Protein AF-A0AAN8FC52-F1 (afdb_monomer_lite)

Organism: Trichostrongylus colubriformis (NCBI:txid6319)

Foldseek 3Di:
DDDQAPLLVQLVPDPALVSLLVSLVVLLVPAAAPDQSLNSLLSCLVCVVVNPVRDDPVSCVVRPLSSLLRYALLRNLLSLLVSLVPLPCNVVSLVSNLNNLQRHLLVNLLVLFAPDDDPVSVVSLLSSLVSLQCVQVSNQCSPCVPPPDRDRDPSNLSNLVSVLVSLLSSLVSNLVCVVVVHHTDCPSSLSNLLSQQPPDHPNHGSNLSVLVVLLPDDDDPSSLVSLQCSLQPPVDPLVSSLVSLLVSLVSDQALVSVCSNHNLVLAPRVSNVCCLLPVLLQDLPNDLSSLLRSLVNCVVRPDPVSLVVSLVVLVVLLPDPCCVPPPDPSSNVSSVSNNVSSCPPVD

pLDDT: mean 90.35, std 8.68, range [29.0, 97.88]

Radius of gyration: 24.91 Å; chains: 1; bounding box: 56×50×70 Å

Structure (mmCIF, N/CA/C/O backbone):
data_AF-A0AAN8FC52-F1
#
_entry.id   AF-A0AAN8FC52-F1
#
loop_
_atom_site.group_PDB
_atom_site.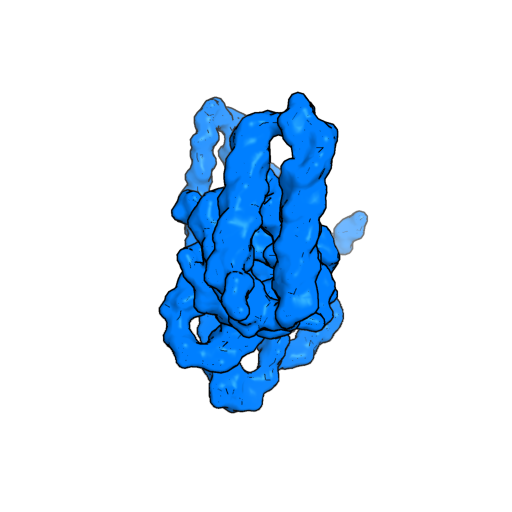id
_atom_site.type_symbol
_atom_site.label_atom_id
_atom_site.label_alt_id
_atom_site.label_comp_id
_atom_site.label_asym_id
_atom_site.label_entity_id
_atom_site.label_seq_id
_atom_site.pdbx_PDB_ins_code
_atom_site.Cartn_x
_atom_site.Cartn_y
_atom_site.Cartn_z
_atom_site.occupancy
_atom_site.B_iso_or_equiv
_atom_site.auth_seq_id
_atom_site.auth_comp_id
_atom_site.auth_asym_id
_atom_site.auth_atom_id
_atom_site.pdbx_PDB_model_num
ATOM 1 N N . MET A 1 1 ? -22.768 17.774 12.425 1.00 29.00 1 MET A N 1
ATOM 2 C CA . MET A 1 1 ? -23.597 17.315 13.560 1.00 29.00 1 MET A CA 1
ATOM 3 C C . MET A 1 1 ? -23.541 15.796 13.550 1.00 29.00 1 MET A C 1
ATOM 5 O O . MET A 1 1 ? -24.109 15.200 12.648 1.00 29.00 1 MET A O 1
ATOM 9 N N . LEU A 1 2 ? -22.746 15.192 14.437 1.00 36.97 2 LEU A N 1
ATOM 10 C CA . LEU A 1 2 ? -22.637 13.733 14.549 1.00 36.97 2 LEU A CA 1
ATOM 11 C C . LEU A 1 2 ? -23.935 13.205 15.170 1.00 36.97 2 LEU A C 1
ATOM 13 O O . LEU A 1 2 ? -24.334 13.679 16.233 1.00 36.97 2 LEU A O 1
ATOM 17 N N . LEU A 1 3 ? -24.601 12.265 14.499 1.00 41.78 3 LEU A N 1
ATOM 18 C CA . LEU A 1 3 ? -25.655 11.454 15.109 1.00 41.78 3 LEU A CA 1
ATOM 19 C C . LEU A 1 3 ? -25.039 10.770 16.334 1.00 41.78 3 LEU A C 1
ATOM 21 O O . LEU A 1 3 ? -24.115 9.973 16.194 1.00 41.78 3 LEU A O 1
ATOM 25 N N . THR A 1 4 ? -25.491 11.118 17.537 1.00 53.34 4 THR A N 1
ATOM 26 C CA . THR A 1 4 ? -25.040 10.450 18.760 1.00 53.34 4 THR A CA 1
ATOM 27 C C . THR A 1 4 ? -25.397 8.974 18.658 1.00 53.34 4 THR A C 1
ATOM 29 O O . THR A 1 4 ? -26.572 8.630 18.554 1.00 53.34 4 THR A O 1
ATOM 32 N N . SER A 1 5 ? -24.385 8.101 18.657 1.00 69.00 5 SER A N 1
ATOM 33 C CA . SER A 1 5 ? -24.611 6.662 18.543 1.00 69.00 5 SER A CA 1
ATOM 34 C C . SER A 1 5 ? -25.475 6.146 19.692 1.00 69.00 5 SER A C 1
ATOM 36 O O . SER A 1 5 ? -25.413 6.660 20.813 1.00 69.00 5 SER A O 1
ATOM 38 N N . THR A 1 6 ? -26.271 5.109 19.435 1.00 84.25 6 THR A N 1
ATOM 39 C CA . THR A 1 6 ? -27.166 4.488 20.424 1.00 84.25 6 THR A CA 1
ATOM 40 C C . THR A 1 6 ? -26.398 4.061 21.679 1.00 84.25 6 THR A C 1
ATOM 42 O O . THR A 1 6 ? -26.874 4.247 22.797 1.00 84.25 6 THR A O 1
ATOM 45 N N . VAL A 1 7 ? -25.165 3.569 21.510 1.00 88.62 7 VAL A N 1
ATOM 46 C CA . VAL A 1 7 ? -24.244 3.243 22.612 1.00 88.62 7 VAL A CA 1
ATOM 47 C C . VAL A 1 7 ? -23.813 4.497 23.373 1.00 88.62 7 VAL A C 1
ATOM 49 O O . VAL A 1 7 ? -23.856 4.500 24.600 1.00 88.62 7 VAL A O 1
ATOM 52 N N . SER A 1 8 ? -23.463 5.583 22.678 1.00 88.69 8 SER A N 1
ATOM 53 C CA . SER A 1 8 ? -23.115 6.856 23.323 1.00 88.69 8 SER A CA 1
ATOM 54 C C . SER A 1 8 ? -24.269 7.407 24.164 1.00 88.69 8 SER A C 1
ATOM 56 O O . SER A 1 8 ? -24.061 7.836 25.297 1.00 88.69 8 SER A O 1
ATOM 58 N N . GLN A 1 9 ? -25.502 7.362 23.651 1.00 89.94 9 GLN A N 1
ATOM 59 C CA . GLN A 1 9 ? -26.686 7.811 24.392 1.00 89.94 9 GLN A CA 1
ATOM 60 C C . GLN A 1 9 ? -26.929 6.956 25.641 1.00 89.94 9 GLN A C 1
ATOM 62 O O . GLN A 1 9 ? -27.103 7.503 26.731 1.00 89.94 9 GLN A O 1
ATOM 67 N N . ARG A 1 10 ? -26.863 5.623 25.504 1.00 93.06 10 ARG A N 1
ATOM 68 C CA . ARG A 1 10 ? -27.008 4.680 26.625 1.00 93.06 10 ARG A CA 1
ATOM 69 C C . ARG A 1 10 ? -25.938 4.902 27.700 1.00 93.06 10 ARG A C 1
ATOM 71 O O . ARG A 1 10 ? -26.270 4.943 28.878 1.00 93.06 10 ARG A O 1
ATOM 78 N N . LEU A 1 11 ? -24.673 5.091 27.315 1.00 92.81 11 LEU A N 1
ATOM 79 C CA . LEU A 1 11 ? -23.573 5.341 28.259 1.00 92.81 11 LEU A CA 1
ATOM 80 C C . LEU A 1 11 ? -23.715 6.689 28.979 1.00 92.81 11 LEU A C 1
ATOM 82 O O . LEU A 1 11 ? -23.487 6.770 30.188 1.00 92.81 11 LEU A O 1
ATOM 86 N N . ASN A 1 12 ? -24.152 7.734 28.273 1.00 90.75 12 ASN A N 1
ATOM 87 C CA . ASN A 1 12 ? -24.392 9.047 28.873 1.00 90.75 12 ASN A CA 1
ATOM 88 C C . ASN A 1 12 ? -25.468 9.001 29.968 1.00 90.75 12 ASN A C 1
ATOM 90 O O . ASN A 1 12 ? -25.305 9.660 30.991 1.00 90.75 12 ASN A O 1
ATOM 94 N N . GLN A 1 13 ? -26.515 8.191 29.785 1.00 91.94 13 GLN A N 1
ATOM 95 C CA . GLN A 1 13 ? -27.622 8.031 30.739 1.00 91.94 13 GLN A CA 1
ATOM 96 C C . GLN A 1 13 ? -27.342 7.014 31.859 1.00 91.94 13 GLN A C 1
ATOM 98 O O . GLN A 1 13 ? -28.079 6.962 32.838 1.00 91.94 13 GLN A O 1
ATOM 103 N N . ALA A 1 14 ? -26.309 6.179 31.721 1.00 90.94 14 ALA A N 1
ATOM 104 C CA . ALA A 1 14 ? -26.019 5.116 32.678 1.00 90.94 14 ALA A CA 1
ATOM 105 C C . ALA A 1 14 ? -25.191 5.619 33.868 1.00 90.94 14 ALA A C 1
ATOM 107 O O . ALA A 1 14 ? -24.007 5.901 33.705 1.00 90.94 14 ALA A O 1
ATOM 108 N N . ASP A 1 15 ? -25.779 5.662 35.064 1.00 91.44 15 ASP A N 1
ATOM 109 C CA . ASP A 1 15 ? -25.097 6.133 36.285 1.00 91.44 15 ASP A CA 1
ATOM 110 C C . ASP A 1 15 ? -24.776 5.009 37.284 1.00 91.44 15 ASP A C 1
ATOM 112 O O . ASP A 1 15 ? -24.236 5.251 38.364 1.00 91.44 15 ASP A O 1
ATOM 116 N N . GLU A 1 16 ? -25.046 3.761 36.895 1.00 92.88 16 GLU A N 1
ATOM 117 C CA . GLU A 1 16 ? -24.766 2.565 37.682 1.00 92.88 16 GLU A CA 1
ATOM 118 C C . GLU A 1 16 ? -23.748 1.654 36.990 1.00 92.88 16 GLU A C 1
ATOM 120 O O . GLU A 1 16 ? -23.819 1.382 35.788 1.00 92.88 16 GLU A O 1
ATOM 125 N N . ARG A 1 17 ? -22.834 1.089 37.787 1.00 93.50 17 ARG A N 1
ATOM 126 C CA . ARG A 1 17 ? -21.793 0.163 37.318 1.00 93.50 17 ARG A CA 1
ATOM 127 C C . ARG A 1 17 ? -22.357 -1.039 36.552 1.00 93.50 17 ARG A C 1
ATOM 129 O O . ARG A 1 17 ? -21.806 -1.409 35.519 1.00 93.50 17 ARG A O 1
ATOM 136 N N . ALA A 1 18 ? -23.434 -1.652 37.050 1.00 93.12 18 ALA A N 1
ATOM 137 C CA . ALA A 1 18 ? -24.040 -2.830 36.425 1.00 93.12 18 ALA A CA 1
ATOM 138 C C . ALA A 1 18 ? -24.619 -2.510 35.036 1.00 93.12 18 ALA A C 1
ATOM 140 O O . ALA A 1 18 ? -24.444 -3.290 34.103 1.00 93.12 18 ALA A O 1
ATOM 141 N N . VAL A 1 19 ? -25.233 -1.333 34.883 1.00 94.12 19 VAL A N 1
ATOM 142 C CA . VAL A 1 19 ? -25.784 -0.862 33.605 1.00 94.12 19 VAL A CA 1
ATOM 143 C C . VAL A 1 19 ? -24.664 -0.594 32.601 1.00 94.12 19 VAL A C 1
ATOM 145 O O . VAL A 1 19 ? -24.755 -1.037 31.458 1.00 94.12 19 VAL A O 1
ATOM 148 N N . ILE A 1 20 ? -23.575 0.058 33.027 1.00 94.38 20 ILE A N 1
ATOM 149 C CA . ILE A 1 20 ? -22.401 0.296 32.171 1.00 94.38 20 ILE A CA 1
ATOM 150 C C . ILE A 1 20 ? -21.802 -1.031 31.689 1.00 94.38 20 ILE A C 1
ATOM 152 O O . ILE A 1 20 ? -21.548 -1.182 30.496 1.00 94.38 20 ILE A O 1
ATOM 156 N N . LEU A 1 21 ? -21.621 -2.011 32.582 1.00 94.44 21 LEU A N 1
ATOM 157 C CA . LEU A 1 21 ? -21.127 -3.339 32.199 1.00 94.44 21 LEU A CA 1
ATOM 158 C C . LEU A 1 21 ? -22.066 -4.048 31.216 1.00 94.44 21 LEU A C 1
ATOM 160 O O . LEU A 1 21 ? -21.578 -4.640 30.258 1.00 94.44 21 LEU A O 1
ATOM 164 N N . GLY A 1 22 ? -23.385 -3.950 31.410 1.00 94.38 22 GLY A N 1
ATOM 165 C CA . GLY A 1 22 ? -24.375 -4.489 30.474 1.00 94.38 22 GLY A CA 1
ATOM 166 C C . GLY A 1 22 ? -24.256 -3.870 29.080 1.00 94.38 22 GLY A C 1
ATOM 167 O O . GLY A 1 22 ? -24.139 -4.592 28.097 1.00 94.38 22 GLY A O 1
ATOM 168 N N . ILE A 1 23 ? -24.171 -2.537 28.990 1.00 95.44 23 ILE A N 1
ATOM 169 C CA . ILE A 1 23 ? -24.006 -1.832 27.706 1.00 95.44 23 ILE A CA 1
ATOM 170 C C . ILE A 1 23 ? -22.708 -2.250 27.002 1.00 95.44 23 ILE A C 1
ATOM 172 O O . ILE A 1 23 ? -22.708 -2.461 25.791 1.00 95.44 23 ILE A O 1
ATOM 176 N N . LEU A 1 24 ? -21.599 -2.371 27.740 1.00 95.88 24 LEU A N 1
ATOM 177 C CA . LEU A 1 24 ? -20.315 -2.778 27.164 1.00 95.88 24 LEU A CA 1
ATOM 178 C C . LEU A 1 24 ? -20.304 -4.257 26.745 1.00 95.88 24 LEU A C 1
ATOM 180 O O . LEU A 1 24 ? -19.674 -4.602 25.747 1.00 95.88 24 LEU A O 1
ATOM 184 N N . ALA A 1 25 ? -21.005 -5.128 27.475 1.00 94.44 25 ALA A N 1
ATOM 185 C CA . ALA A 1 25 ? -21.182 -6.526 27.094 1.00 94.44 25 ALA A CA 1
ATOM 186 C C . ALA A 1 25 ? -22.001 -6.657 25.800 1.00 94.44 25 ALA A C 1
ATOM 188 O O . ALA A 1 25 ? -21.586 -7.396 24.907 1.00 94.44 25 ALA A O 1
ATOM 189 N N . ASP A 1 26 ? -23.092 -5.896 25.668 1.00 93.88 26 ASP A N 1
ATOM 190 C CA . ASP A 1 26 ? -23.894 -5.835 24.441 1.00 93.88 26 ASP A CA 1
ATOM 191 C C . ASP A 1 26 ? -23.048 -5.327 23.265 1.00 93.88 26 ASP A C 1
ATOM 193 O O . ASP A 1 26 ? -22.963 -5.977 22.225 1.00 93.88 26 ASP A O 1
ATOM 197 N N . ALA A 1 27 ? -22.337 -4.208 23.458 1.00 94.12 27 ALA A N 1
ATOM 198 C CA . ALA A 1 27 ? -21.453 -3.628 22.447 1.00 94.12 27 ALA A CA 1
ATOM 199 C C . ALA A 1 27 ? -20.405 -4.639 21.957 1.00 94.12 27 ALA A C 1
ATOM 201 O O . ALA A 1 27 ? -20.185 -4.781 20.755 1.00 94.12 27 ALA A O 1
ATOM 202 N N . LYS A 1 28 ? -19.795 -5.393 22.878 1.00 94.00 28 LYS A N 1
ATOM 203 C CA . LYS A 1 28 ? -18.833 -6.450 22.551 1.00 94.00 28 LYS A CA 1
ATOM 204 C C . LYS A 1 28 ? -19.451 -7.574 21.713 1.00 94.00 28 LYS A C 1
ATOM 206 O O . LYS A 1 28 ? -18.765 -8.115 20.853 1.00 94.00 28 LYS A O 1
ATOM 211 N N . GLN A 1 29 ? -20.706 -7.946 21.962 1.00 92.75 29 GLN A N 1
ATOM 212 C CA . GLN A 1 29 ? -21.404 -8.978 21.184 1.00 92.75 29 GLN A CA 1
ATOM 213 C C . GLN A 1 29 ? -21.823 -8.486 19.791 1.00 92.75 29 GLN A C 1
ATOM 215 O O . GLN A 1 29 ? -21.841 -9.268 18.838 1.00 92.75 29 GLN A O 1
ATOM 220 N N . GLU A 1 30 ? -22.153 -7.199 19.667 1.00 92.31 30 GLU A N 1
ATOM 221 C CA . GLU A 1 30 ? -22.538 -6.576 18.398 1.00 92.31 30 GLU A CA 1
ATOM 222 C C . GLU A 1 30 ? -21.350 -6.381 17.443 1.00 92.31 30 GLU A C 1
ATOM 224 O O . GLU A 1 30 ? -21.531 -6.420 16.222 1.00 92.31 30 GLU A O 1
ATOM 229 N N . ILE A 1 31 ? -20.134 -6.213 17.974 1.00 93.81 31 ILE A N 1
ATOM 230 C CA . ILE A 1 31 ? -18.917 -6.080 17.167 1.00 93.81 31 ILE A CA 1
ATOM 231 C C . ILE A 1 31 ? -18.592 -7.412 16.490 1.00 93.81 31 ILE A C 1
ATOM 233 O O . ILE A 1 31 ? -18.211 -8.400 17.117 1.00 93.81 31 ILE A O 1
ATOM 237 N N . GLN A 1 32 ? -18.712 -7.413 15.165 1.00 92.31 32 GLN A N 1
ATOM 238 C CA . GLN A 1 32 ? -18.384 -8.536 14.296 1.00 92.31 32 GLN A CA 1
ATOM 239 C C . GLN A 1 32 ? -17.460 -8.054 13.180 1.00 92.31 32 GLN A C 1
ATOM 241 O O . GLN A 1 32 ? -17.594 -6.929 12.705 1.00 92.31 32 GLN A O 1
ATOM 246 N N . TRP A 1 33 ? -16.539 -8.916 12.744 1.00 92.94 33 TRP A N 1
ATOM 247 C CA . TRP A 1 33 ? -15.479 -8.567 11.789 1.00 92.94 33 TRP A CA 1
ATOM 248 C C . TRP A 1 33 ? -15.993 -7.941 10.480 1.00 92.94 33 TRP A C 1
ATOM 250 O O . TRP A 1 33 ? -15.404 -6.990 9.969 1.00 92.94 33 TRP A O 1
ATOM 260 N N . ASP A 1 34 ? -17.110 -8.450 9.959 1.00 89.44 34 ASP A N 1
ATOM 261 C CA . ASP A 1 34 ? -17.690 -8.024 8.679 1.00 89.44 34 ASP A CA 1
ATOM 262 C C . ASP A 1 34 ? -18.766 -6.928 8.826 1.00 89.44 34 ASP A C 1
ATOM 264 O O . ASP A 1 34 ? -19.456 -6.605 7.860 1.00 89.44 34 ASP A O 1
ATOM 268 N N . LYS A 1 35 ? -18.959 -6.369 10.031 1.00 91.00 35 LYS A N 1
ATOM 269 C CA . LYS A 1 35 ? -19.976 -5.343 10.304 1.00 91.00 35 LYS A CA 1
ATOM 270 C C . LYS A 1 35 ? -19.346 -4.008 10.674 1.00 91.00 35 LYS A C 1
ATOM 272 O O . LYS A 1 35 ? -18.388 -3.943 11.442 1.00 91.00 35 LYS A O 1
ATOM 277 N N . ASP A 1 36 ? -19.954 -2.934 10.175 1.00 92.25 36 ASP A N 1
ATOM 278 C CA . ASP A 1 36 ? -19.588 -1.579 10.571 1.00 92.25 36 ASP A CA 1
ATOM 279 C C . ASP A 1 36 ? -19.930 -1.355 12.051 1.00 92.25 36 ASP A C 1
ATOM 281 O O . ASP A 1 36 ? -21.094 -1.340 12.451 1.00 92.25 36 ASP A O 1
ATOM 285 N N . CYS A 1 37 ? -18.886 -1.196 12.860 1.00 93.81 37 CYS A N 1
ATOM 286 C CA . CYS A 1 37 ? -18.968 -0.939 14.294 1.00 93.81 37 CYS A CA 1
ATOM 287 C C . CYS A 1 37 ? -18.529 0.485 14.668 1.00 93.81 37 CYS A C 1
ATOM 289 O O . CYS A 1 37 ? -18.367 0.782 15.853 1.00 93.81 37 CYS A O 1
ATOM 291 N N . SER A 1 38 ? -18.356 1.381 13.688 1.00 94.25 38 SER A N 1
ATOM 292 C CA . SER A 1 38 ? -17.781 2.717 13.898 1.00 94.25 38 SER A CA 1
ATOM 293 C C . SER A 1 38 ? -18.533 3.501 14.978 1.00 94.25 38 SER A C 1
ATOM 295 O O . SER A 1 38 ? -17.923 4.041 15.896 1.00 94.25 38 SER A O 1
ATOM 297 N N . SER A 1 39 ? -19.868 3.472 14.942 1.00 93.88 39 SER A N 1
ATOM 298 C CA . SER A 1 39 ? -20.726 4.184 15.898 1.00 93.88 39 SER A CA 1
ATOM 299 C C . SER A 1 39 ? -20.611 3.652 17.337 1.00 93.88 39 SER A C 1
ATOM 301 O O . SER A 1 39 ? -20.674 4.427 18.299 1.00 93.88 39 SER A O 1
ATOM 303 N N . ILE A 1 40 ? -20.407 2.341 17.507 1.00 95.00 40 ILE A N 1
ATOM 304 C CA . ILE A 1 40 ? -20.177 1.702 18.811 1.00 95.00 40 ILE A CA 1
ATOM 305 C C . ILE A 1 40 ? -18.838 2.182 19.374 1.00 95.00 40 ILE A C 1
ATOM 307 O O . ILE A 1 40 ? -18.780 2.664 20.507 1.00 95.00 40 ILE A O 1
ATOM 311 N N . LEU A 1 41 ? -17.779 2.108 18.563 1.00 95.31 41 LEU A N 1
ATOM 312 C CA . LEU A 1 41 ? -16.428 2.511 18.955 1.00 95.31 41 LEU A CA 1
ATOM 313 C C . LEU A 1 41 ? -16.356 4.008 19.288 1.00 95.31 41 LEU A C 1
ATOM 315 O O . LEU A 1 41 ? -15.795 4.377 20.319 1.00 95.31 41 LEU A O 1
ATOM 319 N N . GLU A 1 42 ? -16.985 4.869 18.484 1.00 93.81 42 GLU A N 1
ATOM 320 C CA . GLU A 1 42 ? -17.107 6.307 18.760 1.00 93.81 42 GLU A CA 1
ATOM 321 C C . GLU A 1 42 ? -17.806 6.574 20.097 1.00 93.81 42 GLU A C 1
ATOM 323 O O . GLU A 1 42 ? -17.351 7.405 20.887 1.00 93.81 42 GLU A O 1
ATOM 328 N N . GLY A 1 43 ? -18.890 5.843 20.380 1.00 92.75 43 GLY A N 1
ATOM 329 C CA . GLY A 1 43 ? -19.623 5.967 21.637 1.00 92.75 43 GLY A CA 1
ATOM 330 C C . GLY A 1 43 ? -18.782 5.586 22.852 1.00 92.75 43 GLY A C 1
ATOM 331 O O . GLY A 1 43 ? -18.835 6.279 23.870 1.00 92.75 43 GLY A O 1
ATOM 332 N N . ILE A 1 44 ? -17.968 4.536 22.732 1.00 94.12 44 ILE A N 1
ATOM 333 C CA . ILE A 1 44 ? -17.028 4.107 23.774 1.00 94.12 44 ILE A CA 1
ATOM 334 C C . ILE A 1 44 ? -15.936 5.162 23.996 1.00 94.12 44 ILE A C 1
ATOM 336 O O . ILE A 1 44 ? -15.693 5.539 25.141 1.00 94.12 44 ILE A O 1
ATOM 340 N N . ILE A 1 45 ? -15.308 5.674 22.929 1.00 93.19 45 ILE A N 1
ATOM 341 C CA . ILE A 1 45 ? -14.245 6.693 23.027 1.00 93.19 45 ILE A CA 1
ATOM 342 C C . ILE A 1 45 ? -14.781 7.962 23.695 1.00 93.19 45 ILE A C 1
ATOM 344 O O . ILE A 1 45 ? -14.182 8.455 24.650 1.00 93.19 45 ILE A O 1
ATOM 348 N N . ALA A 1 46 ? -15.936 8.460 23.241 1.00 91.00 46 ALA A N 1
ATOM 349 C CA . ALA A 1 46 ? -16.540 9.684 23.765 1.00 91.00 46 ALA A CA 1
ATOM 350 C C . ALA A 1 46 ? -16.883 9.594 25.263 1.00 91.00 46 ALA A C 1
ATOM 352 O O . ALA A 1 46 ? -16.866 10.604 25.963 1.00 91.00 46 ALA A O 1
ATOM 353 N N . ASN A 1 47 ? -17.169 8.389 25.765 1.00 92.06 47 ASN A N 1
ATOM 354 C CA . ASN A 1 47 ? -17.567 8.150 27.152 1.00 92.06 47 ASN A CA 1
ATOM 355 C C . ASN A 1 47 ? -16.466 7.494 27.999 1.00 92.06 47 ASN A C 1
ATOM 357 O O . ASN A 1 47 ? -16.733 7.102 29.137 1.00 92.06 47 ASN A O 1
ATOM 361 N N . PHE A 1 48 ? -15.231 7.375 27.497 1.00 92.19 48 PHE A N 1
ATOM 362 C CA . PHE A 1 48 ? -14.187 6.592 28.166 1.00 92.19 48 PHE A CA 1
ATOM 363 C C . PHE A 1 48 ? -13.906 7.069 29.598 1.00 92.19 48 PHE A C 1
ATOM 365 O O . PHE A 1 48 ? -13.846 6.258 30.520 1.00 92.19 48 PHE A O 1
ATOM 372 N N . ASN A 1 49 ? -13.856 8.385 29.815 1.00 90.25 49 ASN A N 1
ATOM 373 C CA . ASN A 1 49 ? -13.655 8.975 31.143 1.00 90.25 49 ASN A CA 1
ATOM 374 C C . ASN A 1 49 ? -14.782 8.663 32.129 1.00 90.25 49 ASN A C 1
ATOM 376 O O . ASN A 1 49 ? -14.546 8.613 33.335 1.00 90.25 49 ASN A O 1
ATOM 380 N N . LYS A 1 50 ? -16.011 8.472 31.637 1.00 91.00 50 LYS A N 1
ATOM 381 C CA . LYS A 1 50 ? -17.121 7.997 32.466 1.00 91.00 50 LYS A CA 1
ATOM 382 C C . LYS A 1 50 ? -16.907 6.523 32.780 1.00 91.00 50 LYS A C 1
ATOM 384 O O . LYS A 1 50 ? -16.900 6.161 33.948 1.00 91.00 50 LYS A O 1
ATOM 389 N N . ILE A 1 51 ? -16.646 5.700 31.765 1.00 91.88 51 ILE A N 1
ATOM 390 C CA . ILE A 1 51 ? -16.457 4.251 31.908 1.00 91.88 51 ILE A CA 1
ATOM 391 C C . ILE A 1 51 ? -15.417 3.931 32.994 1.00 91.88 51 ILE A C 1
ATOM 393 O O . ILE A 1 51 ? -15.733 3.212 33.942 1.00 91.88 51 ILE A O 1
ATOM 397 N N . VAL A 1 52 ? -14.220 4.523 32.927 1.00 92.06 52 VAL A N 1
ATOM 398 C CA . VAL A 1 52 ? -13.125 4.227 33.875 1.00 92.06 52 VAL A CA 1
ATOM 399 C C . VAL A 1 52 ? -13.402 4.646 35.321 1.00 92.06 52 VAL A C 1
ATOM 401 O O . VAL A 1 52 ? -12.720 4.174 36.224 1.00 92.06 52 VAL A O 1
ATOM 404 N N . LYS A 1 53 ? -14.403 5.501 35.575 1.00 92.12 53 LYS A N 1
ATOM 405 C CA . LYS A 1 53 ? -14.831 5.840 36.944 1.00 92.12 53 LYS A CA 1
ATOM 406 C C . LYS A 1 53 ? -15.662 4.733 37.591 1.00 92.12 53 LYS A C 1
ATOM 408 O O . LYS A 1 53 ? -15.706 4.657 38.815 1.00 92.12 53 LYS A O 1
ATOM 413 N N . TYR A 1 54 ? -16.331 3.904 36.790 1.00 92.31 54 TYR A N 1
ATOM 414 C CA . TYR A 1 54 ? -17.291 2.911 37.278 1.00 92.31 54 TYR A CA 1
ATOM 415 C C . TYR A 1 54 ? -16.778 1.471 37.226 1.00 92.31 54 TYR A C 1
ATOM 417 O O . TYR A 1 54 ? -17.293 0.628 37.963 1.00 92.31 54 TYR A O 1
ATOM 425 N N . ILE A 1 55 ? -15.797 1.164 36.374 1.00 93.56 55 ILE A N 1
ATOM 426 C CA . ILE A 1 55 ? -15.301 -0.207 36.185 1.00 93.56 55 ILE A CA 1
ATOM 427 C C . ILE A 1 55 ? -13.809 -0.333 36.495 1.00 93.56 55 ILE A C 1
ATOM 429 O O . ILE A 1 55 ? -13.047 0.626 36.400 1.00 93.56 55 ILE A O 1
ATOM 433 N N . THR A 1 56 ? -13.388 -1.538 36.877 1.00 92.25 56 THR A N 1
ATOM 434 C CA . THR A 1 56 ? -11.986 -1.837 37.201 1.00 92.25 56 THR A CA 1
ATOM 435 C C . THR A 1 56 ? -11.131 -1.969 35.941 1.00 92.25 56 THR A C 1
ATOM 437 O O . THR A 1 56 ? -11.640 -2.271 34.864 1.00 92.25 56 THR A O 1
ATOM 440 N N . GLN A 1 57 ? -9.808 -1.842 36.072 1.00 90.31 57 GLN A N 1
ATOM 441 C CA . GLN A 1 57 ? -8.889 -2.005 34.938 1.00 90.31 57 GLN A CA 1
ATOM 442 C C . GLN A 1 57 ? -9.029 -3.372 34.242 1.00 90.31 57 GLN A C 1
ATOM 444 O O . GLN A 1 57 ? -8.983 -3.441 33.017 1.00 90.31 57 GLN A O 1
ATOM 449 N N . ASN A 1 58 ? -9.254 -4.451 35.001 1.00 93.25 58 ASN A N 1
ATOM 450 C CA . ASN A 1 58 ? -9.477 -5.788 34.436 1.00 93.25 58 ASN A CA 1
ATOM 451 C C . ASN A 1 58 ? -10.749 -5.838 33.577 1.00 93.25 58 ASN A C 1
ATOM 453 O O . ASN A 1 58 ? -10.788 -6.507 32.544 1.00 93.25 58 ASN A O 1
ATOM 457 N N . GLU A 1 59 ? -11.784 -5.105 33.978 1.00 93.12 59 GLU A N 1
ATOM 458 C CA . GLU A 1 59 ? -13.031 -5.003 33.225 1.00 93.12 59 GLU A CA 1
ATOM 459 C C . GLU A 1 59 ? -12.874 -4.122 31.990 1.00 93.12 59 GLU A C 1
ATOM 461 O O . GLU A 1 59 ? -13.401 -4.479 30.938 1.00 93.12 59 GLU A O 1
ATOM 466 N N . VAL A 1 60 ? -12.092 -3.039 32.066 1.00 92.38 60 VAL A N 1
ATOM 467 C CA . VAL A 1 60 ? -11.725 -2.262 30.873 1.00 92.38 60 VAL A CA 1
ATOM 468 C C . VAL A 1 60 ? -11.035 -3.174 29.853 1.00 92.38 60 VAL A C 1
ATOM 470 O O . VAL A 1 60 ? -11.437 -3.199 28.692 1.00 92.38 60 VAL A O 1
ATOM 473 N N . SER A 1 61 ? -10.068 -3.993 30.272 1.00 91.94 61 SER A N 1
ATOM 474 C CA . SER A 1 61 ? -9.404 -4.941 29.367 1.00 91.94 61 SER A CA 1
ATOM 475 C C . SER A 1 61 ? -10.383 -5.962 28.758 1.00 91.94 61 SER A C 1
ATOM 477 O O . SER A 1 61 ? -10.365 -6.223 27.554 1.00 91.94 61 SER A O 1
ATOM 479 N N . SER A 1 62 ? -11.287 -6.518 29.570 1.00 93.44 62 SER A N 1
ATOM 480 C CA . SER A 1 62 ? -12.231 -7.560 29.135 1.00 93.44 62 SER A CA 1
ATOM 481 C C . SER A 1 62 ? -13.353 -7.049 28.220 1.00 93.44 62 SER A C 1
ATOM 483 O O . SER A 1 62 ? -13.785 -7.762 27.307 1.00 93.44 62 SER A O 1
ATOM 485 N N . TYR A 1 63 ? -13.853 -5.836 28.463 1.00 92.81 63 TYR A N 1
ATOM 486 C CA . TYR A 1 63 ? -15.059 -5.316 27.811 1.00 92.81 63 TYR A CA 1
ATOM 487 C C . TYR A 1 63 ? -14.801 -4.155 26.857 1.00 92.81 63 TYR A C 1
ATOM 489 O O . TYR A 1 63 ? -15.565 -3.976 25.918 1.00 92.81 63 TYR A O 1
ATOM 497 N N . VAL A 1 64 ? -13.740 -3.375 27.062 1.00 94.00 64 VAL A N 1
ATOM 498 C CA . VAL A 1 64 ? -13.429 -2.215 26.218 1.00 94.00 64 VAL A CA 1
ATOM 499 C C . VAL A 1 64 ? -12.307 -2.550 25.247 1.00 94.00 64 VAL A C 1
ATOM 501 O O . VAL A 1 64 ? -12.499 -2.441 24.043 1.00 94.00 64 VAL A O 1
ATOM 504 N N . ASP A 1 65 ? -11.161 -3.029 25.732 1.00 94.31 65 ASP A N 1
ATOM 505 C CA . ASP A 1 65 ? -10.011 -3.298 24.850 1.00 94.31 65 ASP A CA 1
ATOM 506 C C . ASP A 1 65 ? -10.329 -4.395 23.841 1.00 94.31 65 ASP A C 1
ATOM 508 O O . ASP A 1 65 ? -9.946 -4.303 22.677 1.00 94.31 65 ASP A O 1
ATOM 512 N N . THR A 1 66 ? -11.114 -5.386 24.274 1.00 92.81 66 THR A N 1
ATOM 513 C CA . THR A 1 66 ? -11.572 -6.471 23.403 1.00 92.81 66 THR A CA 1
ATOM 514 C C . THR A 1 66 ? -12.456 -5.969 22.255 1.00 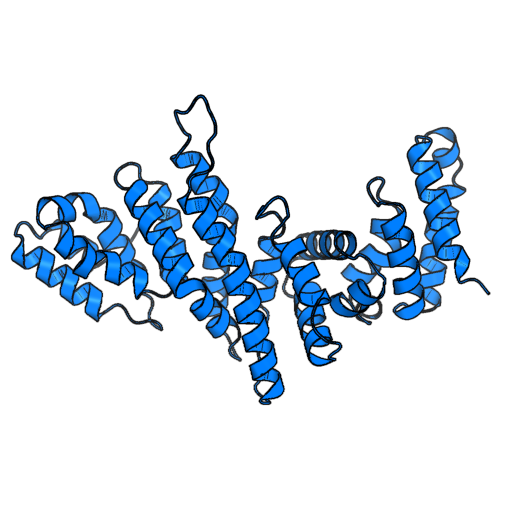92.81 66 THR A C 1
ATOM 516 O O . THR A 1 66 ? -12.442 -6.557 21.179 1.00 92.81 66 THR A O 1
ATOM 519 N N . CYS A 1 67 ? -13.196 -4.870 22.438 1.00 94.44 67 CYS A N 1
ATOM 520 C CA . CYS A 1 67 ? -13.981 -4.270 21.357 1.00 94.44 67 CYS A CA 1
ATOM 521 C C . CYS A 1 67 ? -13.074 -3.756 20.232 1.00 94.44 67 CYS A C 1
ATOM 523 O O . CYS A 1 67 ? -13.375 -3.965 19.061 1.00 94.44 67 CYS A O 1
ATOM 525 N N . PHE A 1 68 ? -11.941 -3.138 20.574 1.00 94.38 68 PHE A N 1
ATOM 526 C CA . PHE A 1 68 ? -10.995 -2.615 19.585 1.00 94.38 68 PHE A CA 1
ATOM 527 C C . PHE A 1 68 ? -10.126 -3.707 18.954 1.00 94.38 68 PHE A C 1
ATOM 529 O O . PHE A 1 68 ? -9.800 -3.602 17.778 1.00 94.38 68 PHE A O 1
ATOM 536 N N . THR A 1 69 ? -9.782 -4.772 19.687 1.00 91.88 69 THR A N 1
ATOM 537 C CA . THR A 1 69 ? -9.040 -5.907 19.104 1.00 91.88 69 THR A CA 1
ATOM 538 C C . THR A 1 69 ? -9.910 -6.801 18.223 1.00 91.88 69 THR A C 1
ATOM 540 O O . THR A 1 69 ? -9.404 -7.383 17.267 1.00 91.88 69 THR A O 1
ATOM 543 N N . ALA A 1 70 ? -11.206 -6.927 18.524 1.00 92.94 70 ALA A N 1
ATOM 544 C CA . ALA A 1 70 ? -12.144 -7.714 17.722 1.00 92.94 70 ALA A CA 1
ATOM 545 C C . ALA A 1 70 ? -12.667 -6.957 16.490 1.00 92.94 70 ALA A C 1
ATOM 547 O O . ALA A 1 70 ? -13.076 -7.586 15.510 1.00 92.94 70 ALA A O 1
ATOM 548 N N . ALA A 1 71 ? -12.676 -5.623 16.535 1.00 95.44 71 ALA A N 1
ATOM 549 C CA . ALA A 1 71 ? -13.127 -4.794 15.430 1.00 95.44 71 ALA A CA 1
ATOM 550 C C . ALA A 1 71 ? -12.171 -4.867 14.234 1.00 95.44 71 ALA A C 1
ATOM 552 O O . ALA A 1 71 ? -10.947 -4.871 14.373 1.00 95.44 71 ALA A O 1
ATOM 553 N N . ASN A 1 72 ? -12.741 -4.859 13.032 1.00 96.19 72 ASN A N 1
ATOM 554 C CA . ASN A 1 72 ? -11.956 -4.766 11.812 1.00 96.19 72 ASN A CA 1
ATOM 555 C C . ASN A 1 72 ? -11.278 -3.380 11.732 1.00 96.19 72 ASN A C 1
ATOM 557 O O . ASN A 1 72 ? -11.974 -2.360 11.841 1.00 96.19 72 ASN A O 1
ATOM 561 N N . PRO A 1 73 ? -9.949 -3.309 11.507 1.00 96.75 73 PRO A N 1
ATOM 562 C CA . PRO A 1 73 ? -9.213 -2.059 11.317 1.00 96.75 73 PRO A CA 1
ATOM 563 C C . PRO A 1 73 ? -9.844 -1.101 10.308 1.00 96.75 73 PRO A C 1
ATOM 565 O O . PRO A 1 73 ? -9.724 0.108 10.490 1.00 96.75 73 PRO A O 1
ATOM 568 N N . LEU A 1 74 ? -10.551 -1.629 9.300 1.00 95.75 74 LEU A N 1
ATOM 569 C CA . LEU A 1 74 ? -11.349 -0.867 8.336 1.00 95.75 74 LEU A CA 1
ATOM 570 C C . LEU A 1 74 ? -12.262 0.173 9.003 1.00 95.75 74 LEU A C 1
ATOM 572 O O . LEU A 1 74 ? -12.383 1.286 8.498 1.00 95.75 74 LEU A O 1
ATOM 576 N N . TYR A 1 75 ? -12.861 -0.179 10.142 1.00 95.25 75 TYR A N 1
ATOM 577 C CA . TYR A 1 75 ? -13.764 0.679 10.911 1.00 95.25 75 TYR A CA 1
ATOM 578 C C . TYR A 1 75 ? -13.073 1.283 12.140 1.00 95.25 75 TYR A C 1
ATOM 580 O O . TYR A 1 75 ? -13.265 2.456 12.457 1.00 95.25 75 TYR A O 1
ATOM 588 N N . ALA A 1 76 ? -12.222 0.509 12.821 1.00 96.56 76 ALA A N 1
ATOM 589 C CA . ALA A 1 76 ? -11.608 0.937 14.076 1.00 96.56 76 ALA A CA 1
ATOM 590 C C . ALA A 1 76 ? -10.551 2.037 13.895 1.00 96.56 76 ALA A C 1
ATOM 592 O O . ALA A 1 76 ? -10.537 3.013 14.646 1.00 96.56 76 ALA A O 1
ATOM 593 N N . VAL A 1 77 ? -9.661 1.910 12.904 1.00 96.94 77 VAL A N 1
ATOM 594 C CA . VAL A 1 77 ? -8.528 2.836 12.743 1.00 96.94 77 VAL A CA 1
ATOM 595 C C . VAL A 1 77 ? -8.979 4.250 12.366 1.00 96.94 77 VAL A C 1
ATOM 597 O O . VAL A 1 77 ? -8.472 5.180 12.995 1.00 96.94 77 VAL A O 1
ATOM 600 N N . PRO A 1 78 ? -9.917 4.472 11.419 1.00 96.38 78 PRO A N 1
ATOM 601 C CA . PRO A 1 78 ? -10.412 5.820 11.134 1.00 96.38 78 PRO A CA 1
ATOM 602 C C . PRO A 1 78 ? -11.015 6.508 12.364 1.00 96.38 78 PRO A C 1
ATOM 604 O O . PRO A 1 78 ? -10.665 7.652 12.662 1.00 96.38 78 PRO A O 1
ATOM 607 N N . VAL A 1 79 ? -11.846 5.790 13.126 1.00 95.12 79 VAL A N 1
ATOM 608 C CA . VAL A 1 79 ? -12.477 6.290 14.357 1.00 95.12 79 VAL A CA 1
ATOM 609 C C . VAL A 1 79 ? -11.426 6.659 15.406 1.00 95.12 79 VAL A C 1
ATOM 611 O O . VAL A 1 79 ? -11.431 7.764 15.950 1.00 95.12 79 VAL A O 1
ATOM 614 N N . LEU A 1 80 ? -10.464 5.771 15.656 1.00 95.56 80 LEU A N 1
ATOM 615 C CA . LEU A 1 80 ? -9.386 6.026 16.606 1.00 95.56 80 LEU A CA 1
ATOM 616 C C . LEU A 1 80 ? -8.472 7.180 16.156 1.00 95.56 80 LEU A C 1
ATOM 618 O O . LEU A 1 80 ? -8.072 8.014 16.966 1.00 95.56 80 LEU A O 1
ATOM 622 N N . ALA A 1 81 ? -8.173 7.285 14.860 1.00 94.50 81 ALA A N 1
ATOM 623 C CA . ALA A 1 81 ? -7.366 8.370 14.308 1.00 94.50 81 ALA A CA 1
ATOM 624 C C . ALA A 1 81 ? -8.064 9.740 14.395 1.00 94.50 81 ALA A C 1
ATOM 626 O O . ALA A 1 81 ? -7.381 10.770 14.370 1.00 94.50 81 ALA A O 1
ATOM 627 N N . LEU A 1 82 ? -9.399 9.780 14.469 1.00 92.06 82 LEU A N 1
ATOM 628 C CA . LEU A 1 82 ? -10.170 10.980 14.814 1.00 92.06 82 LEU A CA 1
ATOM 629 C C . LEU A 1 82 ? -10.141 11.244 16.327 1.00 92.06 82 LEU A C 1
ATOM 631 O O . LEU A 1 82 ? -9.986 12.390 16.746 1.00 92.06 82 LEU A O 1
ATOM 635 N N . GLY A 1 83 ? -10.203 10.188 17.143 1.00 89.75 83 GLY A N 1
ATOM 636 C CA . GLY A 1 83 ? -10.113 10.261 18.604 1.00 89.75 83 GLY A CA 1
ATOM 637 C C . GLY A 1 83 ? -8.824 10.906 19.128 1.00 89.75 83 GLY A C 1
ATOM 638 O O . GLY A 1 83 ? -8.851 11.543 20.176 1.00 89.75 83 GLY A O 1
ATOM 639 N N . LEU A 1 84 ? -7.719 10.840 18.371 1.00 88.81 84 LEU A N 1
ATOM 640 C CA . LEU A 1 84 ? -6.455 11.522 18.703 1.00 88.81 84 LEU A CA 1
ATOM 641 C C . LEU A 1 84 ? -6.586 13.051 18.821 1.00 88.81 84 LEU A C 1
ATOM 643 O O . LEU A 1 84 ? -5.729 13.696 19.421 1.00 88.81 84 LEU A O 1
ATOM 647 N N . SER A 1 85 ? -7.637 13.652 18.258 1.00 82.19 85 SER A N 1
ATOM 648 C CA . SER A 1 85 ? -7.905 15.086 18.406 1.00 82.19 85 SER A CA 1
ATOM 649 C C . SER A 1 85 ? -8.494 15.460 19.774 1.00 82.19 85 SER A C 1
ATOM 651 O O . SER A 1 85 ? -8.508 16.645 20.106 1.00 82.19 85 SER A O 1
ATOM 653 N N . SER A 1 86 ? -8.953 14.487 20.569 1.00 77.44 86 SER A N 1
ATOM 654 C CA . SER A 1 86 ? -9.496 14.707 21.913 1.00 77.44 86 SER A CA 1
ATOM 655 C C . SER A 1 86 ? -8.401 14.566 22.981 1.00 77.44 86 SER A C 1
ATOM 657 O O . SER A 1 86 ? -7.780 13.505 23.057 1.00 77.44 86 SER A O 1
ATOM 659 N N . PRO A 1 87 ? -8.149 15.587 23.824 1.00 68.25 87 PRO A N 1
ATOM 660 C CA . PRO A 1 87 ? -7.053 15.564 24.795 1.00 68.25 87 PRO A CA 1
ATOM 661 C C . PRO A 1 87 ? -7.259 14.549 25.927 1.00 68.25 87 PRO A C 1
ATOM 663 O O . PRO A 1 87 ? -6.285 14.004 26.440 1.00 68.25 87 PRO A O 1
ATOM 666 N N . ASP A 1 88 ? -8.504 14.243 26.294 1.00 73.12 88 ASP A N 1
ATOM 667 C CA . ASP A 1 88 ? -8.776 13.568 27.567 1.00 73.12 88 ASP A CA 1
ATOM 668 C C . ASP A 1 88 ? -8.562 12.042 27.543 1.00 73.12 88 ASP A C 1
ATOM 670 O O . ASP A 1 88 ? -8.691 11.389 28.574 1.00 73.12 88 ASP A O 1
ATOM 674 N N . SER A 1 89 ? -8.264 11.446 26.382 1.00 80.69 89 SER A N 1
ATOM 675 C CA . SER A 1 89 ? -8.113 9.984 26.233 1.00 80.69 89 SER A CA 1
ATOM 676 C C . SER A 1 89 ? -6.990 9.557 25.281 1.00 80.69 89 SER A C 1
ATOM 678 O O . SER A 1 89 ? -6.930 8.397 24.870 1.00 80.69 89 SER A O 1
ATOM 680 N N . VAL A 1 90 ? -6.069 10.469 24.954 1.00 87.31 90 VAL A N 1
ATOM 681 C CA . VAL A 1 90 ? -5.019 10.268 23.938 1.00 87.31 90 VAL A CA 1
ATOM 682 C C . VAL A 1 90 ? -4.228 8.982 24.154 1.00 87.31 90 VAL A C 1
ATOM 684 O O . VAL A 1 90 ? -4.126 8.174 23.233 1.00 87.31 90 VAL A O 1
ATOM 687 N N . ASP A 1 91 ? -3.678 8.768 25.351 1.00 88.31 91 ASP A N 1
ATOM 688 C CA . ASP A 1 91 ? -2.823 7.605 25.622 1.00 88.31 91 ASP A CA 1
ATOM 689 C C . ASP A 1 91 ? -3.584 6.293 25.421 1.00 88.31 91 ASP A C 1
ATOM 691 O O . ASP A 1 91 ? -3.039 5.309 24.912 1.00 88.31 91 ASP A O 1
ATOM 695 N N . ARG A 1 92 ? -4.880 6.291 25.755 1.00 90.44 92 ARG A N 1
ATOM 696 C CA . ARG A 1 92 ? -5.733 5.126 25.554 1.00 90.44 92 ARG A CA 1
ATOM 697 C C . ARG A 1 92 ? -6.064 4.903 24.084 1.00 90.44 92 ARG A C 1
ATOM 699 O O . ARG A 1 92 ? -6.004 3.769 23.621 1.00 90.44 92 ARG A O 1
ATOM 706 N N . VAL A 1 93 ? -6.344 5.970 23.341 1.00 93.62 93 VAL A N 1
ATOM 707 C CA . VAL A 1 93 ? -6.562 5.902 21.892 1.00 93.62 93 VAL A CA 1
ATOM 708 C C . VAL A 1 93 ? -5.306 5.390 21.180 1.00 93.62 93 VAL A C 1
ATOM 710 O O . VAL A 1 93 ? -5.409 4.510 20.330 1.00 93.62 93 VAL A O 1
ATOM 713 N N . ILE A 1 94 ? -4.113 5.858 21.563 1.00 93.94 94 ILE A N 1
ATOM 714 C CA . ILE A 1 94 ? -2.830 5.356 21.039 1.00 93.94 94 ILE A CA 1
ATOM 715 C C . ILE A 1 94 ? -2.652 3.868 21.364 1.00 93.94 94 ILE A C 1
ATOM 717 O O . ILE A 1 94 ? -2.215 3.095 20.506 1.00 93.94 94 ILE A O 1
ATOM 721 N N . TYR A 1 95 ? -3.007 3.445 22.578 1.00 93.44 95 TYR A N 1
ATOM 722 C CA . TYR A 1 95 ? -2.976 2.036 22.963 1.00 93.44 95 TYR A CA 1
ATOM 723 C C . TYR A 1 95 ? -3.904 1.183 22.082 1.00 93.44 95 TYR A C 1
ATOM 725 O O . TYR A 1 95 ? -3.450 0.197 21.501 1.00 93.44 95 TYR A O 1
ATOM 733 N N . TRP A 1 96 ? -5.163 1.587 21.892 1.00 95.56 96 TRP A N 1
ATOM 734 C CA . TRP A 1 96 ? -6.111 0.868 21.031 1.00 95.56 96 TRP A CA 1
ATOM 735 C C . TRP A 1 96 ? -5.717 0.877 19.553 1.00 95.56 96 TRP A C 1
ATOM 737 O O . TRP A 1 96 ? -5.907 -0.133 18.877 1.00 95.56 96 TRP A O 1
ATOM 747 N N . LEU A 1 97 ? -5.121 1.965 19.051 1.00 96.00 97 LEU A N 1
ATOM 748 C CA . LEU A 1 97 ? -4.531 2.010 17.706 1.00 96.00 97 LEU A CA 1
ATOM 749 C C . LEU A 1 97 ? -3.434 0.964 17.558 1.00 96.00 97 LEU A C 1
ATOM 751 O O . LEU A 1 97 ? -3.421 0.220 16.581 1.00 96.00 97 LEU A O 1
ATOM 755 N N . THR A 1 98 ? -2.543 0.895 18.548 1.00 95.06 98 THR A N 1
ATOM 756 C CA . THR A 1 98 ? -1.435 -0.064 18.559 1.00 95.06 98 THR A CA 1
ATOM 757 C C . THR A 1 98 ? -1.965 -1.495 18.536 1.00 95.06 98 THR A C 1
ATOM 759 O O . THR A 1 98 ? -1.495 -2.292 17.733 1.00 95.06 98 THR A O 1
ATOM 762 N N . LEU A 1 99 ? -2.975 -1.809 19.356 1.00 93.44 99 LEU A N 1
ATOM 763 C CA . LEU A 1 99 ? -3.626 -3.121 19.363 1.00 93.44 99 LEU A CA 1
ATOM 764 C C . LEU A 1 99 ? -4.295 -3.446 18.019 1.00 93.44 99 LEU A C 1
ATOM 766 O O . LEU A 1 99 ? -4.010 -4.482 17.428 1.00 93.44 99 LEU A O 1
ATOM 770 N N . SER A 1 100 ? -5.135 -2.538 17.511 1.00 95.3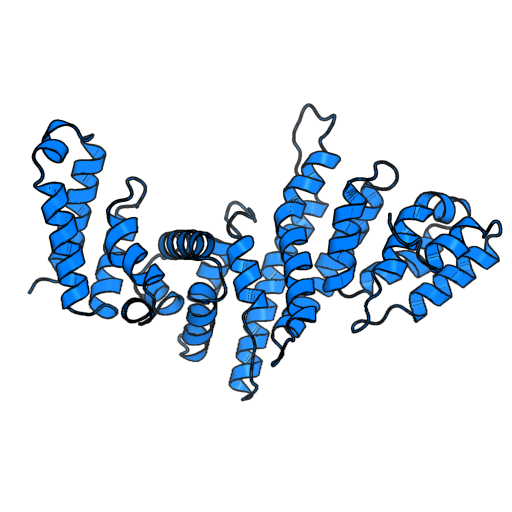8 100 SER A N 1
ATOM 771 C CA . SER A 1 100 ? -5.894 -2.743 16.268 1.00 95.38 100 SER A CA 1
ATOM 772 C C . SER A 1 100 ? -4.965 -2.986 15.076 1.00 95.38 100 SER A C 1
ATOM 774 O O . SER A 1 100 ? -5.216 -3.847 14.236 1.00 95.38 100 SER A O 1
ATOM 776 N N . ILE A 1 101 ? -3.864 -2.235 14.997 1.00 95.69 101 ILE A N 1
ATOM 777 C CA . ILE A 1 101 ? -2.900 -2.362 13.904 1.00 95.69 101 ILE A CA 1
ATOM 778 C C . ILE A 1 101 ? -2.060 -3.632 14.057 1.00 95.69 101 ILE A C 1
ATOM 780 O O . ILE A 1 101 ? -1.962 -4.404 13.106 1.00 95.69 101 ILE A O 1
ATOM 784 N N . ARG A 1 102 ? -1.485 -3.869 15.241 1.00 94.12 102 ARG A N 1
ATOM 785 C CA . ARG A 1 102 ? -0.599 -5.014 15.485 1.00 94.12 102 ARG A CA 1
ATOM 786 C C . ARG A 1 102 ? -1.324 -6.349 15.315 1.00 94.12 102 ARG A C 1
ATOM 788 O O . ARG A 1 102 ? -0.761 -7.267 14.729 1.00 94.12 102 ARG A O 1
ATOM 795 N N . ASP A 1 103 ? -2.553 -6.450 15.816 1.00 92.88 103 ASP A N 1
ATOM 796 C CA . ASP A 1 103 ? -3.237 -7.739 15.951 1.00 92.88 103 ASP A CA 1
ATOM 797 C C . ASP A 1 103 ? -4.160 -8.053 14.758 1.00 92.88 103 ASP A C 1
ATOM 799 O O . ASP A 1 103 ? -4.453 -9.221 14.504 1.00 92.88 103 ASP A O 1
ATOM 803 N N . ALA A 1 104 ? -4.615 -7.038 14.008 1.00 95.19 104 ALA A N 1
ATOM 804 C CA . ALA A 1 104 ? -5.680 -7.218 13.017 1.00 95.19 104 ALA A CA 1
ATOM 805 C C . ALA A 1 104 ? -5.414 -6.617 11.623 1.00 95.19 104 ALA A C 1
ATOM 807 O O . ALA A 1 104 ? -6.115 -6.987 10.674 1.00 95.19 104 ALA A O 1
ATOM 808 N N . LEU A 1 105 ? -4.413 -5.738 11.437 1.00 96.06 105 LEU A N 1
ATOM 809 C CA . LEU A 1 105 ? -4.170 -5.095 10.131 1.00 96.06 105 LEU A CA 1
ATOM 810 C C . LEU A 1 105 ? -3.862 -6.111 9.028 1.00 96.06 105 LEU A C 1
ATOM 812 O O . LEU A 1 105 ? -4.379 -5.987 7.920 1.00 96.06 105 LEU A O 1
ATOM 816 N N . GLU A 1 106 ? -3.066 -7.136 9.334 1.00 96.38 106 GLU A N 1
ATOM 817 C CA . GLU A 1 106 ? -2.735 -8.201 8.385 1.00 96.38 106 GLU A CA 1
ATOM 818 C C . GLU A 1 106 ? -3.995 -8.867 7.822 1.00 96.38 106 GLU A C 1
ATOM 820 O O . GLU A 1 106 ? -4.147 -8.995 6.606 1.00 96.38 106 GLU A O 1
ATOM 825 N N . ARG A 1 107 ? -4.930 -9.249 8.697 1.00 96.12 107 ARG A N 1
ATOM 826 C CA . ARG A 1 107 ? -6.190 -9.876 8.290 1.00 96.12 107 ARG A CA 1
ATOM 827 C C . ARG A 1 107 ? -7.025 -8.929 7.429 1.00 96.12 107 ARG A C 1
ATOM 829 O O . ARG A 1 107 ? -7.527 -9.351 6.392 1.00 96.12 107 ARG A O 1
ATOM 836 N N . ALA A 1 108 ? -7.115 -7.654 7.808 1.00 96.12 108 ALA A N 1
ATOM 837 C CA . ALA A 1 108 ? -7.867 -6.656 7.048 1.00 96.12 108 ALA A CA 1
ATOM 838 C C . ALA A 1 108 ? -7.302 -6.433 5.636 1.00 96.12 108 ALA A C 1
ATOM 840 O O . ALA A 1 108 ? -8.074 -6.280 4.688 1.00 96.12 108 ALA A O 1
ATOM 841 N N . LEU A 1 109 ? -5.973 -6.444 5.477 1.00 96.69 109 LEU A N 1
ATOM 842 C CA . LEU A 1 109 ? -5.317 -6.327 4.170 1.00 96.69 109 LEU A CA 1
ATOM 843 C C . LEU A 1 109 ? -5.436 -7.610 3.336 1.00 96.69 109 LEU A C 1
ATOM 845 O O . LEU A 1 109 ? -5.599 -7.527 2.120 1.00 96.69 109 LEU A O 1
ATOM 849 N N . LYS A 1 110 ? -5.415 -8.792 3.965 1.00 96.31 110 LYS A N 1
ATOM 850 C CA . LYS A 1 110 ? -5.727 -10.059 3.283 1.00 96.31 110 LYS A CA 1
ATOM 851 C C . LYS A 1 110 ? -7.164 -10.062 2.767 1.00 96.31 110 LYS A C 1
ATOM 853 O O . LYS A 1 110 ? -7.393 -10.406 1.609 1.00 96.31 110 LYS A O 1
ATOM 858 N N . ASP A 1 111 ? -8.120 -9.604 3.571 1.00 94.50 111 ASP A N 1
ATOM 859 C CA . ASP A 1 111 ? -9.515 -9.455 3.147 1.00 94.50 111 ASP A CA 1
ATOM 860 C C . ASP A 1 111 ? -9.671 -8.444 2.003 1.00 94.50 111 ASP A C 1
ATOM 862 O O . ASP A 1 111 ? -10.454 -8.681 1.085 1.00 94.50 111 ASP A O 1
ATOM 866 N N . ALA A 1 112 ? -8.847 -7.392 1.985 1.00 93.88 112 ALA A N 1
ATOM 867 C CA . ALA A 1 112 ? -8.803 -6.407 0.906 1.00 93.88 112 ALA A CA 1
ATOM 868 C C . ALA A 1 112 ? -8.297 -6.962 -0.439 1.00 93.88 112 ALA A C 1
ATOM 870 O O . ALA A 1 112 ? -8.366 -6.265 -1.450 1.00 93.88 112 ALA A O 1
ATOM 871 N N . SER A 1 113 ? -7.765 -8.189 -0.459 1.00 92.56 113 SER A N 1
ATOM 872 C CA . SER A 1 113 ? -7.334 -8.861 -1.690 1.00 92.56 113 SER A CA 1
ATOM 873 C C . SER A 1 113 ? -8.401 -9.763 -2.315 1.00 92.56 113 SER A C 1
ATOM 875 O O . SER A 1 113 ? -8.219 -10.266 -3.429 1.00 92.56 113 SER A O 1
ATOM 877 N N . LYS A 1 114 ? -9.526 -9.976 -1.616 1.00 89.31 114 LYS A N 1
ATOM 878 C CA . LYS A 1 114 ? -10.641 -10.791 -2.108 1.00 89.31 114 LYS A CA 1
ATOM 879 C C . LYS A 1 114 ? -11.221 -10.181 -3.386 1.00 89.31 114 LYS A C 1
ATOM 881 O O . LYS A 1 114 ? -11.321 -8.964 -3.527 1.00 89.31 114 LYS A O 1
ATOM 886 N N . ALA A 1 115 ? -11.617 -11.036 -4.327 1.00 78.19 115 ALA A N 1
ATOM 887 C CA . ALA A 1 115 ? -12.231 -10.587 -5.570 1.00 78.19 115 ALA A CA 1
ATOM 888 C C . ALA A 1 115 ? -13.532 -9.802 -5.318 1.00 78.19 115 ALA A C 1
ATOM 890 O O . ALA A 1 115 ? -14.322 -10.167 -4.449 1.00 78.19 115 ALA A O 1
ATOM 891 N N . ARG A 1 116 ? -13.787 -8.797 -6.170 1.00 79.31 116 ARG A N 1
ATOM 892 C CA . ARG A 1 116 ? -15.049 -8.032 -6.251 1.00 79.31 116 ARG A CA 1
ATOM 893 C C . ARG A 1 116 ? -15.360 -7.178 -5.017 1.00 79.31 116 ARG A C 1
ATOM 895 O O . ARG A 1 116 ? -16.469 -7.218 -4.495 1.00 79.31 116 ARG A O 1
ATOM 902 N N . ILE A 1 117 ? -14.399 -6.358 -4.600 1.00 85.50 117 ILE A N 1
ATOM 903 C CA . ILE A 1 117 ? -14.672 -5.270 -3.656 1.00 85.50 117 ILE A CA 1
ATOM 904 C C . ILE A 1 117 ? -15.544 -4.224 -4.358 1.00 85.50 117 ILE A C 1
ATOM 906 O O . ILE A 1 117 ? -15.150 -3.684 -5.398 1.00 85.50 117 ILE A O 1
ATOM 910 N N . ASP A 1 118 ? -16.727 -3.965 -3.804 1.00 89.50 118 ASP A N 1
ATOM 911 C CA . ASP A 1 118 ? -17.610 -2.905 -4.284 1.00 89.50 118 ASP A CA 1
ATOM 912 C C . ASP A 1 118 ? -17.051 -1.504 -3.965 1.00 89.50 118 ASP A C 1
ATOM 914 O O . ASP A 1 118 ? -16.124 -1.334 -3.168 1.00 89.50 118 ASP A O 1
ATOM 918 N N . ASP A 1 119 ? -17.610 -0.478 -4.607 1.00 88.94 119 ASP A N 1
ATOM 919 C CA . ASP A 1 119 ? -17.118 0.895 -4.462 1.00 88.94 119 ASP A CA 1
ATOM 920 C C . ASP A 1 119 ? -17.295 1.446 -3.036 1.00 88.94 119 ASP A C 1
ATOM 922 O O . ASP A 1 119 ? -16.506 2.287 -2.597 1.00 88.94 119 ASP A O 1
ATOM 926 N N . PHE A 1 120 ? -18.287 0.955 -2.287 1.00 90.81 120 PHE A N 1
ATOM 927 C CA . PHE A 1 120 ? -18.533 1.374 -0.908 1.00 90.81 120 PHE A CA 1
ATOM 928 C C . PHE A 1 120 ? -17.431 0.862 0.029 1.00 90.81 120 PHE A C 1
ATOM 930 O O . PHE A 1 120 ? -16.817 1.643 0.759 1.00 90.81 120 PHE A O 1
ATOM 937 N N . ILE A 1 121 ? -17.121 -0.432 -0.029 1.00 91.38 121 ILE A N 1
ATOM 938 C CA . ILE A 1 121 ? -16.044 -1.047 0.749 1.00 91.38 121 ILE A CA 1
ATOM 939 C C . ILE A 1 121 ? -14.686 -0.497 0.304 1.00 91.38 121 ILE A C 1
ATOM 941 O O . ILE A 1 121 ? -13.841 -0.195 1.149 1.00 91.38 121 ILE A O 1
ATOM 945 N N . TYR A 1 122 ? -14.479 -0.273 -0.998 1.00 92.38 122 TYR A N 1
ATOM 946 C CA . TYR A 1 122 ? -13.270 0.387 -1.494 1.00 92.38 122 TYR A CA 1
ATOM 947 C C . TYR A 1 122 ? -13.095 1.791 -0.893 1.00 92.38 122 TYR A C 1
ATOM 949 O O . TYR A 1 122 ? -11.994 2.151 -0.467 1.00 92.38 122 TYR A O 1
ATOM 957 N N . HIS A 1 123 ? -14.176 2.571 -0.783 1.00 93.25 123 HIS A N 1
ATOM 958 C CA . HIS A 1 123 ? -14.135 3.882 -0.137 1.00 93.25 123 HIS A CA 1
ATOM 959 C C . HIS A 1 123 ? -13.730 3.785 1.340 1.00 93.25 123 HIS A C 1
ATOM 961 O O . HIS A 1 123 ? -12.865 4.543 1.785 1.00 93.25 123 HIS A O 1
ATOM 967 N N . LYS A 1 124 ? -14.256 2.799 2.078 1.00 94.56 124 LYS A N 1
ATOM 968 C CA . LYS A 1 124 ? -13.845 2.530 3.465 1.00 94.56 124 LYS A CA 1
ATOM 969 C C . LYS A 1 124 ? -12.368 2.166 3.582 1.00 94.56 124 LYS A C 1
ATOM 971 O O . LYS A 1 124 ? -11.669 2.690 4.448 1.00 94.56 124 LYS A O 1
ATOM 976 N N . TYR A 1 125 ? -11.842 1.358 2.666 1.00 95.50 125 TYR A N 1
ATOM 977 C CA . TYR A 1 125 ? -10.406 1.081 2.632 1.00 95.50 125 TYR A CA 1
ATOM 978 C C . TYR A 1 125 ? -9.581 2.330 2.304 1.00 95.50 125 TYR A C 1
ATOM 980 O O . TYR A 1 125 ? -8.502 2.519 2.864 1.00 95.50 125 TYR A O 1
ATOM 988 N N . SER A 1 126 ? -10.083 3.226 1.454 1.00 94.31 126 SER A N 1
ATOM 989 C CA . SER A 1 126 ? -9.435 4.517 1.202 1.00 94.31 126 SER A CA 1
ATOM 990 C C . SER A 1 126 ? -9.407 5.414 2.453 1.00 94.31 126 SER A C 1
ATOM 992 O O . SER A 1 126 ? -8.395 6.085 2.692 1.00 94.31 126 SER A O 1
ATOM 994 N N . GLU A 1 127 ? -10.461 5.415 3.278 1.00 95.44 127 GLU A N 1
ATOM 995 C CA . GLU A 1 127 ? -10.487 6.094 4.589 1.00 95.44 127 GLU A CA 1
ATOM 996 C C . GLU A 1 127 ? -9.452 5.491 5.555 1.00 95.44 127 GLU A C 1
ATOM 998 O O . GLU A 1 127 ? -8.683 6.233 6.178 1.00 95.44 127 GLU A O 1
ATOM 1003 N N . LEU A 1 128 ? -9.369 4.155 5.624 1.00 96.62 128 LEU A N 1
ATOM 1004 C CA . LEU A 1 128 ? -8.344 3.439 6.390 1.00 96.62 128 LEU A CA 1
ATOM 1005 C C . LEU A 1 128 ? -6.934 3.842 5.944 1.00 96.62 128 LEU A C 1
ATOM 1007 O O . LEU A 1 128 ? -6.147 4.311 6.763 1.00 96.62 128 LEU A O 1
ATOM 1011 N N . VAL A 1 129 ? -6.618 3.717 4.651 1.00 95.38 129 VAL A N 1
ATOM 1012 C CA . VAL A 1 129 ? -5.295 4.059 4.098 1.00 95.38 129 VAL A CA 1
ATOM 1013 C C . VAL A 1 129 ? -4.930 5.505 4.414 1.00 95.38 129 VAL A C 1
ATOM 1015 O O . VAL A 1 129 ? -3.817 5.787 4.852 1.00 95.38 129 VAL A O 1
ATOM 1018 N N . THR A 1 130 ? -5.873 6.428 4.232 1.00 94.81 130 THR A N 1
ATOM 1019 C CA . THR A 1 130 ? -5.658 7.844 4.543 1.00 94.81 130 THR A CA 1
ATOM 1020 C C . THR A 1 130 ? -5.341 8.025 6.031 1.00 94.81 130 THR A C 1
ATOM 1022 O O . THR A 1 130 ? -4.386 8.715 6.380 1.00 94.81 130 THR A O 1
ATOM 1025 N N . SER A 1 131 ? -6.075 7.341 6.910 1.00 95.56 131 SER A N 1
ATOM 1026 C CA . SER A 1 131 ? -5.842 7.383 8.356 1.00 95.56 131 SER A CA 1
ATOM 1027 C C . SER A 1 131 ? -4.465 6.840 8.742 1.00 95.56 131 SER A C 1
ATOM 1029 O O . SER A 1 131 ? -3.793 7.459 9.563 1.00 95.56 131 SER A O 1
ATOM 1031 N N . LEU A 1 132 ? -4.016 5.744 8.120 1.00 94.81 132 LEU A N 1
ATOM 1032 C CA . LEU A 1 132 ? -2.696 5.144 8.352 1.00 94.81 132 LEU A CA 1
ATOM 1033 C C . LEU A 1 132 ? -1.551 6.068 7.911 1.00 94.81 132 LEU A C 1
ATOM 1035 O O . LEU A 1 132 ? -0.572 6.222 8.638 1.00 94.81 132 LEU A O 1
ATOM 1039 N N . VAL A 1 133 ? -1.682 6.723 6.754 1.00 92.38 133 VAL A N 1
ATOM 1040 C CA . VAL A 1 133 ? -0.647 7.618 6.204 1.00 92.38 133 VAL A CA 1
ATOM 1041 C C . VAL A 1 133 ? -0.423 8.845 7.086 1.00 92.38 133 VAL A C 1
ATOM 1043 O O . VAL A 1 133 ? 0.721 9.224 7.331 1.00 92.38 133 VAL A O 1
ATOM 1046 N N . PHE A 1 134 ? -1.496 9.434 7.618 1.00 91.38 134 PHE A N 1
ATOM 1047 C CA . PHE A 1 134 ? -1.407 10.598 8.508 1.00 91.38 134 PHE A CA 1
ATOM 1048 C C . PHE A 1 134 ? -1.198 10.232 9.984 1.00 91.38 134 PHE A C 1
ATOM 1050 O O . PHE A 1 134 ? -1.067 11.120 10.829 1.00 91.38 134 PHE A O 1
ATOM 1057 N N . LEU A 1 135 ? -1.156 8.941 10.323 1.00 91.56 135 LEU A N 1
ATOM 1058 C CA . LEU A 1 135 ? -1.122 8.489 11.711 1.00 91.56 135 LEU A CA 1
ATOM 1059 C C . LEU A 1 135 ? 0.145 8.940 12.438 1.00 91.56 135 LEU A C 1
ATOM 1061 O O . LEU A 1 135 ? 0.068 9.412 13.570 1.00 91.56 135 LEU A O 1
ATOM 1065 N N . ARG A 1 136 ? 1.299 8.844 11.765 1.00 90.12 136 ARG A N 1
ATOM 1066 C CA . ARG A 1 136 ? 2.595 9.281 12.298 1.00 90.12 136 ARG A CA 1
ATOM 1067 C C . ARG A 1 136 ? 2.541 10.743 12.732 1.00 90.12 136 ARG A C 1
ATOM 1069 O O . ARG A 1 136 ? 2.828 11.054 13.884 1.00 90.12 136 ARG A O 1
ATOM 1076 N N . GLU A 1 137 ? 2.133 11.623 11.823 1.00 89.50 137 GLU A N 1
ATOM 1077 C CA . GLU A 1 137 ? 2.018 13.058 12.087 1.00 89.50 137 GLU A CA 1
ATOM 1078 C C . GLU A 1 137 ? 1.043 13.334 13.237 1.00 89.50 137 GLU A C 1
ATOM 1080 O O . GLU A 1 137 ? 1.388 14.047 14.179 1.00 89.50 137 GLU A O 1
ATOM 1085 N N . LYS A 1 138 ? -0.141 12.708 13.217 1.00 90.44 138 LYS A N 1
ATOM 1086 C CA . LYS A 1 138 ? -1.140 12.860 14.281 1.00 90.44 138 LYS A CA 1
ATOM 1087 C C . LYS A 1 138 ? -0.601 12.445 15.648 1.00 90.44 138 LYS A C 1
ATOM 1089 O O . LYS A 1 138 ? -0.732 13.211 16.596 1.00 90.44 138 LYS A O 1
ATOM 1094 N N . ILE A 1 139 ? 0.020 11.270 15.763 1.00 90.19 139 ILE A N 1
ATOM 1095 C CA . ILE A 1 139 ? 0.569 10.787 17.038 1.00 90.19 139 ILE A CA 1
ATOM 1096 C C . ILE A 1 139 ? 1.653 11.745 17.535 1.00 90.19 139 ILE A C 1
ATOM 1098 O O . ILE A 1 139 ? 1.594 12.186 18.679 1.00 90.19 139 ILE A O 1
ATOM 1102 N N . LEU A 1 140 ? 2.596 12.131 16.674 1.00 88.31 140 LEU A N 1
ATOM 1103 C CA . LEU A 1 140 ? 3.692 13.025 17.050 1.00 88.31 140 LEU A CA 1
ATOM 1104 C C . LEU A 1 140 ? 3.192 14.399 17.500 1.00 88.31 140 LEU A C 1
ATOM 1106 O O . LEU A 1 140 ? 3.670 14.908 18.516 1.00 88.31 140 LEU A O 1
ATOM 1110 N N . ASN A 1 141 ? 2.208 14.957 16.793 1.00 88.00 141 ASN A N 1
ATOM 1111 C CA . ASN A 1 141 ? 1.591 16.236 17.134 1.00 88.00 141 ASN A CA 1
ATOM 1112 C C . ASN A 1 141 ? 0.885 16.200 18.487 1.00 88.00 141 ASN A C 1
ATOM 1114 O O . ASN A 1 141 ? 0.784 17.232 19.139 1.00 88.00 141 ASN A O 1
ATOM 1118 N N . VAL A 1 142 ? 0.385 15.048 18.931 1.00 87.38 142 VAL A N 1
ATOM 1119 C CA . VAL A 1 142 ? -0.288 14.953 20.230 1.00 87.38 142 VAL A CA 1
ATOM 1120 C C . VAL A 1 142 ? 0.699 14.597 21.346 1.00 87.38 142 VAL A C 1
ATOM 1122 O O . VAL A 1 142 ? 0.616 15.171 22.426 1.00 87.38 142 VAL A O 1
ATOM 1125 N N . THR A 1 143 ? 1.689 13.735 21.095 1.00 83.25 143 THR A N 1
ATOM 1126 C CA . THR A 1 143 ? 2.644 13.291 22.129 1.00 83.25 143 THR A CA 1
ATOM 1127 C C . THR A 1 143 ? 3.784 14.273 22.412 1.00 83.25 143 THR A C 1
ATOM 1129 O O . THR A 1 143 ? 4.410 14.186 23.468 1.00 83.25 143 THR A O 1
ATOM 1132 N N . ASN A 1 144 ? 4.102 15.175 21.474 1.00 80.44 144 ASN A N 1
ATOM 1133 C CA . ASN A 1 144 ? 5.238 16.103 21.588 1.00 80.44 144 ASN A CA 1
ATOM 1134 C C . ASN A 1 144 ? 4.835 17.583 21.722 1.00 80.44 144 ASN A C 1
ATOM 1136 O O . ASN A 1 144 ? 5.719 18.433 21.665 1.00 80.44 144 ASN A O 1
ATOM 1140 N N . LYS A 1 145 ? 3.547 17.896 21.936 1.00 70.94 145 LYS A N 1
ATOM 1141 C CA . LYS A 1 145 ? 3.016 19.275 22.035 1.00 70.94 145 LYS A CA 1
ATOM 1142 C C . LYS A 1 145 ? 3.817 20.200 22.962 1.00 70.94 145 LYS A C 1
ATOM 1144 O O . LYS A 1 145 ? 4.044 21.347 22.602 1.00 70.94 145 LYS A O 1
ATOM 1149 N N . ASP A 1 146 ? 4.316 19.666 24.078 1.00 63.56 146 ASP A N 1
ATOM 1150 C CA . ASP A 1 146 ? 4.996 20.442 25.128 1.00 63.56 146 ASP A CA 1
ATOM 1151 C C . ASP A 1 146 ? 6.445 19.989 25.386 1.00 63.56 146 ASP A C 1
ATOM 1153 O O . ASP A 1 146 ? 7.042 20.304 26.418 1.00 63.56 146 ASP A O 1
ATOM 1157 N N . ARG A 1 147 ? 7.036 19.196 24.479 1.00 61.72 147 ARG A N 1
ATOM 1158 C CA . ARG A 1 147 ? 8.375 18.624 24.689 1.00 61.72 147 ARG A CA 1
ATOM 1159 C C . ARG A 1 147 ? 9.448 19.434 23.970 1.00 61.72 147 ARG A C 1
ATOM 1161 O O . ARG A 1 147 ? 9.456 19.531 22.750 1.00 61.72 147 ARG A O 1
ATOM 1168 N N . THR A 1 148 ? 10.436 19.906 24.734 1.00 58.16 148 THR A N 1
ATOM 1169 C CA . THR A 1 148 ? 11.670 20.521 24.205 1.00 58.16 148 THR A CA 1
ATOM 1170 C C . THR A 1 148 ? 12.543 19.530 23.431 1.00 58.16 148 THR A C 1
ATOM 1172 O O . THR A 1 148 ? 13.362 19.938 22.615 1.00 58.16 148 THR A O 1
ATOM 1175 N N . HIS A 1 149 ? 12.360 18.228 23.672 1.00 59.19 149 HIS A N 1
ATOM 1176 C CA . HIS A 1 149 ? 13.096 17.154 23.015 1.00 59.19 149 HIS A CA 1
ATOM 1177 C C . HIS A 1 149 ? 12.131 16.204 22.318 1.00 59.19 149 HIS A C 1
ATOM 1179 O O . HIS A 1 149 ? 11.342 15.502 22.958 1.00 59.19 149 HIS A O 1
ATOM 1185 N N . TYR A 1 150 ? 12.238 16.157 20.996 1.00 67.00 150 TYR A N 1
ATOM 1186 C CA . TYR A 1 150 ? 11.453 15.268 20.161 1.00 67.00 150 TYR A CA 1
ATOM 1187 C C . TYR A 1 150 ? 11.815 13.808 20.450 1.00 67.00 150 TYR A C 1
ATOM 1189 O O . TYR A 1 150 ? 12.972 13.405 20.320 1.00 67.00 150 TYR A O 1
ATOM 1197 N N . ARG A 1 151 ? 10.828 12.995 20.836 1.00 69.38 151 ARG A N 1
ATOM 1198 C CA . ARG A 1 151 ? 10.994 11.541 20.952 1.00 69.38 151 ARG A CA 1
ATOM 1199 C C . ARG A 1 151 ? 9.921 10.843 20.135 1.00 69.38 151 ARG A C 1
ATOM 1201 O O . ARG A 1 151 ? 8.750 11.209 20.195 1.00 69.38 151 ARG A O 1
ATOM 1208 N N . THR A 1 152 ? 10.340 9.831 19.382 1.00 76.12 152 THR A N 1
ATOM 1209 C CA . THR A 1 152 ? 9.417 8.923 18.692 1.00 76.12 152 THR A CA 1
ATOM 1210 C C . THR A 1 152 ? 8.816 7.984 19.743 1.00 76.12 152 THR A C 1
ATOM 1212 O O . THR A 1 152 ? 9.592 7.299 20.415 1.00 76.12 152 THR A O 1
ATOM 1215 N N . PRO A 1 153 ? 7.486 7.962 19.942 1.00 83.00 153 PRO A N 1
ATOM 1216 C CA . PRO A 1 153 ? 6.849 7.054 20.894 1.00 83.00 153 PRO A CA 1
ATOM 1217 C C . PRO A 1 153 ? 7.076 5.586 20.516 1.00 83.00 153 PRO A C 1
ATOM 1219 O O . PRO A 1 153 ? 7.082 5.246 19.335 1.00 83.00 153 PRO A O 1
ATOM 1222 N N . GLU A 1 154 ? 7.207 4.702 21.507 1.00 85.75 154 GLU A N 1
ATOM 1223 C CA . GLU A 1 154 ? 7.388 3.263 21.256 1.00 85.75 154 GLU A CA 1
ATOM 1224 C C . GLU A 1 154 ? 6.179 2.652 20.527 1.00 85.75 154 GLU A C 1
ATOM 1226 O O . GLU A 1 154 ? 6.340 1.843 19.619 1.00 85.75 154 GLU A O 1
ATOM 1231 N N . SER A 1 155 ? 4.965 3.122 20.832 1.00 85.69 155 SER A N 1
ATOM 1232 C CA . SER A 1 155 ? 3.741 2.741 20.113 1.00 85.69 155 SER A CA 1
ATOM 1233 C C . SER A 1 155 ? 3.823 3.019 18.612 1.00 85.69 155 SER A C 1
ATOM 1235 O O . SER A 1 155 ? 3.389 2.196 17.811 1.00 85.69 155 SER A O 1
ATOM 1237 N N . LEU A 1 156 ? 4.426 4.144 18.215 1.00 87.81 156 LEU A N 1
ATOM 1238 C CA . LEU A 1 156 ? 4.599 4.490 16.808 1.00 87.81 156 LEU A CA 1
ATOM 1239 C C . LEU A 1 156 ? 5.563 3.521 16.110 1.00 87.81 156 LEU A C 1
ATOM 1241 O O . LEU A 1 156 ? 5.288 3.109 14.990 1.00 87.81 156 LEU A O 1
ATOM 1245 N N . ARG A 1 157 ? 6.633 3.085 16.788 1.00 86.81 157 ARG A N 1
ATOM 1246 C CA . ARG A 1 157 ? 7.555 2.069 16.249 1.00 86.81 157 ARG A CA 1
ATOM 1247 C C . ARG A 1 157 ? 6.868 0.722 16.038 1.00 86.81 157 ARG A C 1
ATOM 1249 O O . ARG A 1 157 ? 7.091 0.090 15.010 1.00 86.81 157 ARG A O 1
ATOM 1256 N N . VAL A 1 158 ? 6.022 0.302 16.983 1.00 89.44 158 VAL A N 1
ATOM 1257 C CA . VAL A 1 158 ? 5.228 -0.936 16.876 1.00 89.44 158 VAL A CA 1
ATOM 1258 C C . VAL A 1 158 ? 4.220 -0.849 15.728 1.00 89.44 158 VAL A C 1
ATOM 1260 O O . VAL A 1 158 ? 4.050 -1.802 14.971 1.00 89.44 158 VAL A O 1
ATOM 1263 N N . ILE A 1 159 ? 3.560 0.298 15.573 1.00 90.88 159 ILE A N 1
ATOM 1264 C CA . ILE A 1 159 ? 2.631 0.546 14.466 1.00 90.88 159 ILE A CA 1
ATOM 1265 C C . ILE A 1 159 ? 3.365 0.477 13.121 1.00 90.88 159 ILE A C 1
ATOM 1267 O O . ILE A 1 159 ? 2.928 -0.224 12.213 1.00 90.88 159 ILE A O 1
ATOM 1271 N N . GLU A 1 160 ? 4.500 1.165 13.005 1.00 87.94 160 GLU A N 1
ATOM 1272 C CA . GLU A 1 160 ? 5.285 1.225 11.772 1.00 87.94 160 GLU A CA 1
ATOM 1273 C C . GLU A 1 160 ? 5.852 -0.143 11.380 1.00 87.94 160 GLU A C 1
ATOM 1275 O O . GLU A 1 160 ? 5.768 -0.522 10.213 1.00 87.94 160 GLU A O 1
ATOM 1280 N N . SER A 1 161 ? 6.357 -0.932 12.335 1.00 87.94 161 SER A N 1
ATOM 1281 C CA . SER A 1 161 ? 6.828 -2.294 12.048 1.00 87.94 161 SER A CA 1
ATOM 1282 C C . SER A 1 161 ? 5.696 -3.222 11.595 1.00 87.94 161 SER A C 1
ATOM 1284 O O . SER A 1 161 ? 5.902 -4.054 10.708 1.00 87.94 161 SER A O 1
ATOM 1286 N N . SER A 1 162 ? 4.487 -3.027 12.129 1.00 93.12 162 SER A N 1
ATOM 1287 C CA . SER A 1 162 ? 3.297 -3.798 11.751 1.00 93.12 162 SER A CA 1
ATOM 1288 C C . SER A 1 162 ? 2.847 -3.531 10.310 1.00 93.12 162 SER A C 1
ATOM 1290 O O . SER A 1 162 ? 2.228 -4.396 9.695 1.00 93.12 162 SER A O 1
ATOM 1292 N N . PHE A 1 163 ? 3.165 -2.369 9.726 1.00 93.62 163 PHE A N 1
ATOM 1293 C CA . PHE A 1 163 ? 2.847 -2.097 8.317 1.00 93.62 163 PHE A CA 1
ATOM 1294 C C . PHE A 1 163 ? 3.630 -3.008 7.373 1.00 93.62 163 PHE A C 1
ATOM 1296 O O . PHE A 1 163 ? 3.056 -3.539 6.421 1.00 93.62 163 PHE A O 1
ATOM 1303 N N . CYS A 1 164 ? 4.920 -3.219 7.648 1.00 92.06 164 CYS A N 1
ATOM 1304 C CA . CYS A 1 164 ? 5.776 -4.082 6.838 1.00 92.06 164 CYS A CA 1
ATOM 1305 C C . CYS A 1 164 ? 5.302 -5.537 6.867 1.00 92.06 164 CYS A C 1
ATOM 1307 O O . CYS A 1 164 ? 5.125 -6.145 5.808 1.00 92.06 164 CYS A O 1
ATOM 1309 N N . SER A 1 165 ? 5.070 -6.093 8.061 1.00 93.69 165 SER A N 1
ATOM 1310 C CA . SER A 1 165 ? 4.598 -7.476 8.201 1.00 93.69 165 SER A CA 1
ATOM 1311 C C . SER A 1 165 ? 3.214 -7.665 7.580 1.00 93.69 165 SER A C 1
ATOM 1313 O O . SER A 1 165 ? 3.023 -8.600 6.808 1.00 93.69 165 SER A O 1
ATOM 1315 N N . ALA A 1 166 ? 2.273 -6.746 7.821 1.00 96.25 166 ALA A N 1
ATOM 1316 C CA . ALA A 1 166 ? 0.921 -6.848 7.281 1.00 96.25 166 ALA A CA 1
ATOM 1317 C C . ALA A 1 166 ? 0.891 -6.782 5.744 1.00 96.25 166 ALA A C 1
ATOM 1319 O O . ALA A 1 166 ? 0.189 -7.571 5.113 1.00 96.25 166 ALA A O 1
ATOM 1320 N N . LEU A 1 167 ? 1.658 -5.873 5.127 1.00 96.00 167 LEU A N 1
ATOM 1321 C CA . LEU A 1 167 ? 1.720 -5.749 3.666 1.00 96.00 167 LEU A CA 1
ATOM 1322 C C . LEU A 1 167 ? 2.383 -6.960 3.009 1.00 96.00 167 LEU A C 1
ATOM 1324 O O . LEU A 1 167 ? 1.839 -7.503 2.051 1.00 96.00 167 LEU A O 1
ATOM 1328 N N . THR A 1 168 ? 3.531 -7.405 3.519 1.00 96.25 168 THR A N 1
ATOM 1329 C CA . THR A 1 168 ? 4.237 -8.569 2.958 1.00 96.25 168 THR A CA 1
ATOM 1330 C C . THR A 1 168 ? 3.420 -9.853 3.116 1.00 96.25 168 THR A C 1
ATOM 1332 O O . THR A 1 168 ? 3.288 -10.614 2.160 1.00 96.25 168 THR A O 1
ATOM 1335 N N . ALA A 1 169 ? 2.757 -10.047 4.259 1.00 97.50 169 ALA A N 1
ATOM 1336 C CA . ALA A 1 169 ? 1.842 -11.167 4.469 1.00 97.50 169 ALA A CA 1
ATOM 1337 C C . ALA A 1 169 ? 0.588 -11.098 3.575 1.00 97.50 169 ALA A C 1
ATOM 1339 O O . ALA A 1 169 ? 0.099 -12.135 3.121 1.00 97.50 169 ALA A O 1
ATOM 1340 N N . ALA A 1 170 ? 0.062 -9.901 3.294 1.00 97.81 170 ALA A N 1
ATOM 1341 C CA . ALA A 1 170 ? -1.042 -9.726 2.350 1.00 97.81 170 ALA A CA 1
ATOM 1342 C C . ALA A 1 170 ? -0.616 -10.031 0.904 1.00 97.81 170 ALA A C 1
ATOM 1344 O O . ALA A 1 170 ? -1.354 -10.695 0.180 1.00 97.81 170 ALA A O 1
ATOM 1345 N N . LEU A 1 171 ? 0.586 -9.616 0.493 1.00 97.88 171 LEU A N 1
ATOM 1346 C CA . LEU A 1 171 ? 1.146 -9.938 -0.824 1.00 97.88 171 LEU A CA 1
ATOM 1347 C C . LEU A 1 171 ? 1.426 -11.437 -0.981 1.00 97.88 171 LEU A C 1
ATOM 1349 O O . LEU A 1 171 ? 1.129 -12.001 -2.033 1.00 97.88 171 LEU A O 1
ATOM 1353 N N . GLN A 1 172 ? 1.917 -12.100 0.067 1.00 97.88 172 GLN A N 1
ATOM 1354 C CA . GLN A 1 172 ? 2.053 -13.558 0.075 1.00 97.88 172 GLN A CA 1
ATOM 1355 C C . GLN A 1 172 ? 0.693 -14.247 -0.077 1.00 97.88 172 GLN A C 1
ATOM 1357 O O . GLN A 1 172 ? 0.530 -15.120 -0.921 1.00 97.88 172 GLN A O 1
ATOM 1362 N N . HIS A 1 173 ? -0.323 -13.792 0.658 1.00 97.75 173 HIS A N 1
ATOM 1363 C CA . HIS A 1 173 ? -1.679 -14.323 0.525 1.00 97.75 173 HIS A CA 1
ATOM 1364 C C . HIS A 1 173 ? -2.260 -14.138 -0.888 1.00 97.75 173 HIS A C 1
ATOM 1366 O O . HIS A 1 173 ? -2.966 -15.017 -1.390 1.00 97.75 173 HIS A O 1
ATOM 1372 N N . VAL A 1 174 ? -1.966 -13.010 -1.544 1.00 97.56 174 VAL A N 1
ATOM 1373 C CA . VAL A 1 174 ? -2.313 -12.780 -2.955 1.00 97.56 174 VAL A CA 1
ATOM 1374 C C . VAL A 1 174 ? -1.650 -13.829 -3.843 1.00 97.56 174 VAL A C 1
ATOM 1376 O O . VAL A 1 174 ? -2.337 -14.430 -4.666 1.00 97.56 174 VAL A O 1
ATOM 1379 N N . TYR A 1 175 ? -0.345 -14.057 -3.681 1.00 97.81 175 TYR A N 1
ATOM 1380 C CA . TYR A 1 175 ? 0.391 -15.063 -4.447 1.00 97.81 175 TYR A CA 1
ATOM 1381 C C . TYR A 1 175 ? -0.233 -16.449 -4.287 1.00 97.81 175 TYR A C 1
ATOM 1383 O O . TYR A 1 175 ? -0.627 -17.062 -5.279 1.00 97.81 175 TYR A O 1
ATOM 1391 N N . ASP A 1 176 ? -0.428 -16.887 -3.043 1.00 97.44 176 ASP A N 1
ATOM 1392 C CA . ASP A 1 176 ? -1.010 -18.191 -2.722 1.00 97.44 176 ASP A CA 1
ATOM 1393 C C . ASP A 1 176 ? -2.420 -18.339 -3.318 1.00 97.44 176 ASP A C 1
ATOM 1395 O O . ASP A 1 176 ? -2.791 -19.394 -3.834 1.00 97.44 176 ASP A O 1
ATOM 1399 N N . SER A 1 177 ? -3.209 -17.259 -3.304 1.00 96.94 177 SER A N 1
ATOM 1400 C CA . SER A 1 177 ? -4.551 -17.231 -3.893 1.00 96.94 177 SER A CA 1
ATOM 1401 C C . SER A 1 177 ? -4.518 -17.370 -5.416 1.00 96.94 177 SER A C 1
ATOM 1403 O O . SER A 1 177 ? -5.301 -18.144 -5.966 1.00 96.94 177 SER A O 1
ATOM 1405 N N . VAL A 1 178 ? -3.602 -16.674 -6.095 1.00 96.19 178 VAL A N 1
ATOM 1406 C CA . VAL A 1 178 ? -3.441 -16.763 -7.555 1.00 96.19 178 VAL A CA 1
ATOM 1407 C C . VAL A 1 178 ? -2.934 -18.144 -7.967 1.00 96.19 178 VAL A C 1
ATOM 1409 O O . VAL A 1 178 ? -3.457 -18.717 -8.922 1.00 96.19 178 VAL A O 1
ATOM 1412 N N . VAL A 1 179 ? -1.972 -18.713 -7.234 1.00 96.75 179 VAL A N 1
ATOM 1413 C CA . VAL A 1 179 ? -1.492 -20.091 -7.446 1.00 96.75 179 VAL A CA 1
ATOM 1414 C C . VAL A 1 179 ? -2.634 -21.096 -7.282 1.00 96.75 179 VAL A C 1
ATOM 1416 O O . VAL A 1 179 ? -2.761 -22.025 -8.076 1.00 96.75 179 VAL A O 1
ATOM 1419 N N . ALA A 1 180 ? -3.522 -20.872 -6.311 1.00 96.44 180 ALA A N 1
ATOM 1420 C CA . ALA A 1 180 ? -4.731 -21.670 -6.111 1.00 96.44 180 ALA A CA 1
ATOM 1421 C C . ALA A 1 180 ? -5.848 -21.402 -7.146 1.00 96.44 180 ALA A C 1
ATOM 1423 O O . ALA A 1 180 ? -6.959 -21.908 -6.984 1.00 96.44 180 ALA A O 1
ATOM 1424 N N . GLY A 1 181 ? -5.594 -20.600 -8.186 1.00 94.12 181 GLY A N 1
ATOM 1425 C CA . GLY A 1 181 ? -6.555 -20.297 -9.248 1.00 94.12 181 GLY A CA 1
ATOM 1426 C C . GLY A 1 181 ? -7.697 -19.369 -8.825 1.00 94.12 181 GLY A C 1
ATOM 1427 O O . GLY A 1 181 ? -8.738 -19.350 -9.479 1.00 94.12 181 GLY A O 1
ATOM 1428 N N . LYS A 1 182 ? -7.539 -18.619 -7.729 1.00 94.44 182 LYS A N 1
ATOM 1429 C CA . LYS A 1 182 ? -8.533 -17.647 -7.260 1.00 94.44 182 LYS A CA 1
ATOM 1430 C C . LYS A 1 182 ? -8.270 -16.273 -7.867 1.00 94.44 182 LYS A C 1
ATOM 1432 O O . LYS A 1 182 ? -7.127 -15.827 -7.965 1.00 94.44 182 LYS A O 1
ATOM 1437 N N . ASP A 1 183 ? -9.349 -15.572 -8.195 1.00 92.50 183 ASP A N 1
ATOM 1438 C CA . ASP A 1 183 ? -9.276 -14.164 -8.570 1.00 92.50 183 ASP A CA 1
ATOM 1439 C C . ASP A 1 183 ? -8.927 -13.289 -7.359 1.00 92.50 183 ASP A C 1
ATOM 1441 O O . ASP A 1 183 ? -9.393 -13.524 -6.241 1.00 92.50 183 ASP A O 1
ATOM 1445 N N . VAL A 1 184 ? -8.132 -12.246 -7.608 1.00 94.62 184 VAL A N 1
ATOM 1446 C CA . VAL A 1 184 ? -7.670 -11.290 -6.593 1.00 94.62 184 VAL A CA 1
ATOM 1447 C C . VAL A 1 184 ? -7.823 -9.849 -7.075 1.00 94.62 184 VAL A C 1
ATOM 1449 O O . VAL A 1 184 ? -7.561 -9.524 -8.246 1.00 94.62 184 VAL A O 1
ATOM 1452 N N . ASP A 1 185 ? -8.207 -8.974 -6.151 1.00 93.00 185 ASP A N 1
ATOM 1453 C CA . ASP A 1 185 ? -8.222 -7.525 -6.339 1.00 93.00 185 ASP A CA 1
ATOM 1454 C C . ASP A 1 185 ? -6.994 -6.905 -5.657 1.00 93.00 185 ASP A C 1
ATOM 1456 O O . ASP A 1 185 ? -6.654 -7.254 -4.533 1.00 93.00 185 ASP A O 1
ATOM 1460 N N . LEU A 1 186 ? -6.294 -6.006 -6.349 1.00 94.44 186 LEU A N 1
ATOM 1461 C CA . LEU A 1 186 ? -5.084 -5.352 -5.838 1.00 94.44 186 LEU A CA 1
ATOM 1462 C C . LEU A 1 186 ? -5.264 -3.852 -5.637 1.00 94.44 186 LEU A C 1
ATOM 1464 O O . LEU A 1 186 ? -4.331 -3.203 -5.165 1.00 94.44 186 LEU A O 1
ATOM 1468 N N . ARG A 1 187 ? -6.435 -3.285 -5.954 1.00 93.00 187 ARG A N 1
ATOM 1469 C CA . ARG A 1 187 ? -6.651 -1.831 -5.922 1.00 93.00 187 ARG A CA 1
ATOM 1470 C C . ARG A 1 187 ? -6.345 -1.239 -4.547 1.00 93.00 187 ARG A C 1
ATOM 1472 O O . ARG A 1 187 ? -5.662 -0.225 -4.451 1.00 93.00 187 ARG A O 1
ATOM 1479 N N . VAL A 1 188 ? -6.781 -1.902 -3.472 1.00 93.69 188 VAL A N 1
ATOM 1480 C CA . VAL A 1 188 ? -6.545 -1.431 -2.095 1.00 93.69 188 VAL A CA 1
ATOM 1481 C C . VAL A 1 188 ? -5.065 -1.489 -1.712 1.00 93.69 188 VAL A C 1
ATOM 1483 O O . VAL A 1 188 ? -4.545 -0.521 -1.159 1.00 93.69 188 VAL A O 1
ATOM 1486 N N . LEU A 1 189 ? -4.365 -2.586 -2.025 1.00 95.50 189 LEU A N 1
ATOM 1487 C CA . LEU A 1 189 ? -2.931 -2.712 -1.732 1.00 95.50 189 LEU A CA 1
ATOM 1488 C C . LEU A 1 189 ? -2.110 -1.693 -2.533 1.00 95.50 189 LEU A C 1
ATOM 1490 O O . LEU A 1 189 ? -1.219 -1.049 -1.980 1.00 95.50 189 LEU A O 1
ATOM 1494 N N . SER A 1 190 ? -2.462 -1.492 -3.804 1.00 94.81 190 SER A N 1
ATOM 1495 C CA . SER A 1 190 ? -1.842 -0.497 -4.687 1.00 94.81 190 SER A CA 1
ATOM 1496 C C . SER A 1 190 ? -2.050 0.918 -4.153 1.00 94.81 190 SER A C 1
ATOM 1498 O O . SER A 1 190 ? -1.092 1.681 -4.035 1.00 94.81 190 SER A O 1
ATOM 1500 N N . LEU A 1 191 ? -3.277 1.249 -3.735 1.00 93.81 191 LEU A N 1
ATOM 1501 C CA . LEU A 1 191 ? -3.599 2.526 -3.101 1.00 93.81 191 LEU A CA 1
ATOM 1502 C C . LEU A 1 191 ? -2.798 2.735 -1.812 1.00 93.81 191 LEU A C 1
ATOM 1504 O O . LEU A 1 191 ? -2.277 3.833 -1.593 1.00 93.81 191 LEU A O 1
ATOM 1508 N N . PHE A 1 192 ? -2.698 1.703 -0.966 1.00 94.25 192 PHE A N 1
ATOM 1509 C CA . PHE A 1 192 ? -1.950 1.794 0.282 1.00 94.25 192 PHE A CA 1
ATOM 1510 C C . PHE A 1 192 ? -0.478 2.090 0.001 1.00 94.25 192 PHE A C 1
ATOM 1512 O O . PHE A 1 192 ? 0.007 3.126 0.446 1.00 94.25 192 PHE A O 1
ATOM 1519 N N . ILE A 1 193 ? 0.184 1.270 -0.819 1.00 94.56 193 ILE A N 1
ATOM 1520 C CA . ILE A 1 193 ? 1.599 1.428 -1.185 1.00 94.56 193 ILE A CA 1
ATOM 1521 C C . ILE A 1 193 ? 1.865 2.800 -1.826 1.00 94.56 193 ILE A C 1
ATOM 1523 O O . ILE A 1 193 ? 2.836 3.476 -1.479 1.00 94.56 193 ILE A O 1
ATOM 1527 N N . ALA A 1 194 ? 0.984 3.252 -2.724 1.00 92.88 194 ALA A N 1
ATOM 1528 C CA . ALA A 1 194 ? 1.123 4.537 -3.405 1.00 92.88 194 ALA A CA 1
ATOM 1529 C C . ALA A 1 194 ? 1.039 5.733 -2.445 1.00 92.88 194 ALA A C 1
ATOM 1531 O O . ALA A 1 194 ? 1.851 6.665 -2.526 1.00 92.88 194 ALA A O 1
ATOM 1532 N N . LYS A 1 195 ? 0.067 5.720 -1.524 1.00 91.75 195 LYS A N 1
ATOM 1533 C CA . LYS A 1 195 ? -0.119 6.798 -0.542 1.00 91.75 195 LYS A CA 1
ATOM 1534 C C . LYS A 1 195 ? 0.885 6.724 0.609 1.00 91.75 195 LYS A C 1
ATOM 1536 O O . LYS A 1 195 ? 1.238 7.757 1.166 1.00 91.75 195 LYS A O 1
ATOM 1541 N N . SER A 1 196 ? 1.388 5.537 0.938 1.00 90.25 196 SER A N 1
ATOM 1542 C CA . SER A 1 196 ? 2.329 5.318 2.039 1.00 90.25 196 SER A CA 1
ATOM 1543 C C . SER A 1 196 ? 3.800 5.473 1.652 1.00 90.25 196 SER A C 1
ATOM 1545 O O . SER A 1 196 ? 4.681 5.178 2.459 1.00 90.25 196 SER A O 1
ATOM 1547 N N . ARG A 1 197 ? 4.094 5.949 0.436 1.00 88.19 197 ARG A N 1
ATOM 1548 C CA . ARG A 1 197 ? 5.463 6.105 -0.087 1.00 88.19 197 ARG A CA 1
ATOM 1549 C C . ARG A 1 197 ? 6.395 6.944 0.790 1.00 88.19 197 ARG A C 1
ATOM 1551 O O . ARG A 1 197 ? 7.602 6.743 0.752 1.00 88.19 197 ARG A O 1
ATOM 1558 N N . THR A 1 198 ? 5.844 7.864 1.581 1.00 85.38 198 THR A N 1
ATOM 1559 C CA . THR A 1 198 ? 6.600 8.759 2.470 1.00 85.38 198 THR A CA 1
ATOM 1560 C C . THR A 1 198 ? 6.665 8.278 3.918 1.00 85.38 198 THR A C 1
ATOM 1562 O O . THR A 1 198 ? 7.295 8.942 4.739 1.00 85.38 198 THR A O 1
ATOM 1565 N N . ILE A 1 199 ? 6.015 7.162 4.269 1.00 88.88 199 ILE A N 1
ATOM 1566 C CA . ILE A 1 199 ? 6.093 6.621 5.631 1.00 88.88 199 ILE A CA 1
ATOM 1567 C C . ILE A 1 199 ? 7.509 6.091 5.850 1.00 88.88 199 ILE A C 1
ATOM 1569 O O . ILE A 1 199 ? 7.964 5.215 5.114 1.00 88.88 199 ILE A O 1
ATOM 1573 N N . VAL A 1 200 ? 8.199 6.630 6.855 1.00 86.31 200 VAL A N 1
ATOM 1574 C CA . VAL A 1 200 ? 9.559 6.224 7.226 1.00 86.31 200 VAL A CA 1
ATOM 1575 C C . VAL A 1 200 ? 9.485 5.063 8.213 1.00 86.31 200 VAL A C 1
ATOM 1577 O O . VAL A 1 200 ? 8.846 5.186 9.252 1.00 86.31 200 VAL A O 1
ATOM 1580 N N . ILE A 1 201 ? 10.158 3.958 7.899 1.00 83.25 201 ILE A N 1
ATOM 1581 C CA . ILE A 1 201 ? 10.256 2.747 8.718 1.00 83.25 201 ILE A CA 1
ATOM 1582 C C . ILE A 1 201 ? 11.719 2.311 8.730 1.00 83.25 201 ILE A C 1
ATOM 1584 O O . ILE A 1 201 ? 12.308 2.154 7.666 1.00 83.25 201 ILE A O 1
ATOM 1588 N N . MET A 1 202 ? 12.302 2.099 9.916 1.00 73.25 202 MET A N 1
ATOM 1589 C CA . MET A 1 202 ? 13.675 1.579 10.073 1.00 73.25 202 MET A CA 1
ATOM 1590 C C . MET A 1 202 ? 14.697 2.285 9.156 1.00 73.25 202 MET A C 1
ATOM 1592 O O . MET A 1 202 ? 15.421 1.636 8.409 1.00 73.25 202 MET A O 1
ATOM 1596 N N . GLU A 1 203 ? 14.701 3.625 9.172 1.00 81.25 203 GLU A N 1
ATOM 1597 C CA . GLU A 1 203 ? 15.604 4.490 8.379 1.00 81.25 203 GLU A CA 1
ATOM 1598 C C . GLU A 1 203 ? 15.404 4.457 6.848 1.00 81.25 203 GLU A C 1
ATOM 1600 O O . GLU A 1 203 ? 16.087 5.169 6.116 1.00 81.25 203 GLU A O 1
ATOM 1605 N N . THR A 1 204 ? 14.428 3.699 6.346 1.00 88.19 204 THR A N 1
ATOM 1606 C CA . THR A 1 204 ? 14.010 3.678 4.936 1.00 88.19 204 THR A CA 1
ATOM 1607 C C . THR A 1 204 ? 12.557 4.137 4.792 1.00 88.19 204 THR A C 1
ATOM 1609 O O . THR A 1 204 ? 11.883 4.429 5.776 1.00 88.19 204 THR A O 1
ATOM 1612 N N . THR A 1 205 ? 12.038 4.220 3.568 1.00 91.62 205 THR A N 1
ATOM 1613 C CA . THR A 1 205 ? 10.595 4.354 3.329 1.00 91.62 205 THR A CA 1
ATOM 1614 C C . THR A 1 205 ? 9.923 2.985 3.236 1.00 91.62 205 THR A C 1
ATOM 1616 O O . THR A 1 205 ? 10.544 2.007 2.803 1.00 91.62 205 THR A O 1
ATOM 1619 N N . LEU A 1 206 ? 8.636 2.918 3.592 1.00 92.19 206 LEU A N 1
ATOM 1620 C CA . LEU A 1 206 ? 7.814 1.718 3.428 1.00 92.19 206 LEU A CA 1
ATOM 1621 C C . LEU A 1 206 ? 7.804 1.249 1.968 1.00 92.19 206 LEU A C 1
ATOM 1623 O O . LEU A 1 206 ? 7.952 0.062 1.704 1.00 92.19 206 LEU A O 1
ATOM 1627 N N . LEU A 1 207 ? 7.708 2.175 1.010 1.00 94.12 207 LEU A N 1
ATOM 1628 C CA . LEU A 1 207 ? 7.757 1.826 -0.411 1.00 94.12 207 LEU A CA 1
ATOM 1629 C C . LEU A 1 207 ? 9.082 1.161 -0.789 1.00 94.12 207 LEU A C 1
ATOM 1631 O O . LEU A 1 207 ? 9.067 0.098 -1.403 1.00 94.12 207 LEU A O 1
ATOM 1635 N N . ARG A 1 208 ? 10.224 1.730 -0.385 1.00 93.12 208 ARG A N 1
ATOM 1636 C CA . ARG A 1 208 ? 11.534 1.135 -0.675 1.00 93.12 208 ARG A CA 1
ATOM 1637 C C . ARG A 1 208 ? 11.691 -0.241 -0.033 1.00 93.12 208 ARG A C 1
ATOM 1639 O O . ARG A 1 208 ? 12.266 -1.133 -0.652 1.00 93.12 208 ARG A O 1
ATOM 1646 N N . TYR A 1 209 ? 11.167 -0.429 1.179 1.00 93.94 209 TYR A N 1
ATOM 1647 C CA . TYR A 1 209 ? 11.125 -1.741 1.824 1.00 93.94 209 TYR A CA 1
ATOM 1648 C C . TYR A 1 209 ? 10.321 -2.751 0.989 1.00 93.94 209 TYR A C 1
ATOM 1650 O O . TYR A 1 209 ? 10.829 -3.826 0.680 1.00 93.94 209 TYR A O 1
ATOM 1658 N N . ILE A 1 210 ? 9.106 -2.386 0.563 1.00 95.44 210 ILE A N 1
ATOM 1659 C CA . ILE A 1 210 ? 8.232 -3.262 -0.230 1.00 95.44 210 ILE A CA 1
ATOM 1660 C C . ILE A 1 210 ? 8.827 -3.574 -1.607 1.00 95.44 210 ILE A C 1
ATOM 1662 O O . ILE A 1 210 ? 8.776 -4.725 -2.028 1.00 95.44 210 ILE A O 1
ATOM 1666 N N . VAL A 1 211 ? 9.432 -2.596 -2.291 1.00 95.88 211 VAL A N 1
ATOM 1667 C CA . VAL A 1 211 ? 10.120 -2.824 -3.574 1.00 95.88 211 VAL A CA 1
ATOM 1668 C C . VAL A 1 211 ? 11.253 -3.831 -3.395 1.00 95.88 211 VAL A C 1
ATOM 1670 O O . VAL A 1 211 ? 11.294 -4.828 -4.109 1.00 95.88 211 VAL A O 1
ATOM 1673 N N . LYS A 1 212 ? 12.126 -3.636 -2.398 1.00 94.94 212 LYS A N 1
ATOM 1674 C CA . LYS A 1 212 ? 13.223 -4.575 -2.121 1.00 94.94 212 LYS A CA 1
ATOM 1675 C C . LYS A 1 212 ? 12.716 -5.974 -1.776 1.00 94.94 212 LYS A C 1
ATOM 1677 O O . LYS A 1 212 ? 13.279 -6.948 -2.261 1.00 94.94 212 LYS A O 1
ATOM 1682 N N . TRP A 1 213 ? 11.655 -6.072 -0.975 1.00 95.94 213 TRP A N 1
ATOM 1683 C CA . TRP A 1 213 ? 11.050 -7.353 -0.616 1.00 95.94 213 TRP A CA 1
ATOM 1684 C C . TRP A 1 213 ? 10.427 -8.062 -1.826 1.00 95.94 213 TRP A C 1
ATOM 1686 O O . TRP A 1 213 ? 10.613 -9.265 -1.990 1.00 95.94 213 TRP A O 1
ATOM 1696 N N . LEU A 1 214 ? 9.727 -7.335 -2.704 1.00 96.88 214 LEU A N 1
ATOM 1697 C CA . LEU A 1 214 ? 9.188 -7.898 -3.944 1.00 96.88 214 LEU A CA 1
ATOM 1698 C C . LEU A 1 214 ? 10.314 -8.358 -4.873 1.00 96.88 214 LEU A C 1
ATOM 1700 O O . LEU A 1 214 ? 10.226 -9.447 -5.431 1.00 96.88 214 LEU A O 1
ATOM 1704 N N . CYS A 1 215 ? 11.390 -7.581 -5.013 1.00 95.88 215 CYS A N 1
ATOM 1705 C CA . CYS A 1 215 ? 12.547 -7.934 -5.840 1.00 95.88 215 CYS A CA 1
ATOM 1706 C C . CYS A 1 215 ? 13.405 -9.066 -5.260 1.00 95.88 215 CYS A C 1
ATOM 1708 O O . CYS A 1 215 ? 14.101 -9.736 -6.016 1.00 95.88 215 CYS A O 1
ATOM 1710 N N . SER A 1 216 ? 13.317 -9.348 -3.956 1.00 96.06 216 SER A N 1
ATOM 1711 C CA . SER A 1 216 ? 13.998 -10.496 -3.346 1.00 96.06 216 SER A CA 1
ATOM 1712 C C . SER A 1 216 ? 13.243 -11.821 -3.486 1.00 96.06 216 SER A C 1
ATOM 1714 O O . SER A 1 216 ? 13.794 -12.855 -3.119 1.00 96.06 216 SER A O 1
ATOM 1716 N N . GLN A 1 217 ? 11.992 -11.811 -3.961 1.00 96.56 217 GLN A N 1
ATOM 1717 C CA . GLN A 1 217 ? 11.241 -13.050 -4.194 1.00 96.56 217 GLN A CA 1
ATOM 1718 C C . GLN A 1 217 ? 11.851 -13.869 -5.339 1.00 96.56 217 GLN A C 1
ATOM 1720 O O . GLN A 1 217 ? 12.537 -13.327 -6.212 1.00 96.56 217 GLN A O 1
ATOM 1725 N N . GLU A 1 218 ? 11.564 -15.170 -5.355 1.00 94.00 218 GLU A N 1
ATOM 1726 C CA . GLU A 1 218 ? 11.974 -16.070 -6.435 1.00 94.00 218 GLU A CA 1
ATOM 1727 C C . GLU A 1 218 ? 11.501 -15.586 -7.816 1.00 94.00 218 GLU A C 1
ATOM 1729 O O . GLU A 1 218 ? 10.527 -14.837 -7.943 1.00 94.00 218 GLU A O 1
ATOM 1734 N N . GLU A 1 219 ? 12.208 -15.995 -8.868 1.00 92.50 219 GLU A N 1
ATOM 1735 C CA . GLU A 1 219 ? 11.800 -15.713 -10.243 1.00 92.50 219 GLU A CA 1
ATOM 1736 C C . GLU A 1 219 ? 10.469 -16.408 -10.544 1.00 92.50 219 GLU A C 1
ATOM 1738 O O . GLU A 1 219 ? 10.381 -17.631 -10.629 1.00 92.50 219 GLU A O 1
ATOM 1743 N N . SER A 1 220 ? 9.407 -15.613 -10.673 1.00 94.38 220 SER A N 1
ATOM 1744 C CA . SER A 1 220 ? 8.053 -16.107 -10.885 1.00 94.38 220 SER A CA 1
ATOM 1745 C C . SER A 1 220 ? 7.239 -15.087 -11.662 1.00 94.38 220 SER A C 1
ATOM 1747 O O . SER A 1 220 ? 7.063 -13.946 -11.231 1.00 94.38 220 SER A O 1
ATOM 1749 N N . ALA A 1 221 ? 6.639 -15.536 -12.765 1.00 95.56 221 ALA A N 1
ATOM 1750 C CA . ALA A 1 221 ? 5.737 -14.709 -13.562 1.00 95.56 221 ALA A CA 1
ATOM 1751 C C . ALA A 1 221 ? 4.524 -14.207 -12.751 1.00 95.56 221 ALA A C 1
ATOM 1753 O O . ALA A 1 221 ? 3.932 -13.180 -13.088 1.00 95.56 221 ALA A O 1
ATOM 1754 N N . ILE A 1 222 ? 4.143 -14.914 -11.678 1.00 96.88 222 ILE A N 1
ATOM 1755 C CA . ILE A 1 222 ? 3.075 -14.475 -10.772 1.00 96.88 222 ILE A CA 1
ATOM 1756 C C . ILE A 1 222 ? 3.555 -13.280 -9.946 1.00 96.88 222 ILE A C 1
ATOM 1758 O O . ILE A 1 222 ? 2.838 -12.281 -9.878 1.00 96.88 222 ILE A O 1
ATOM 1762 N N . TRP A 1 223 ? 4.763 -13.340 -9.374 1.00 97.56 223 TRP A N 1
ATOM 1763 C CA . TRP A 1 223 ? 5.338 -12.211 -8.638 1.00 97.56 223 TRP A CA 1
ATOM 1764 C C . TRP A 1 223 ? 5.529 -10.984 -9.523 1.00 97.56 223 TRP A C 1
ATOM 1766 O O . TRP A 1 223 ? 5.139 -9.887 -9.122 1.00 97.56 223 TRP A O 1
ATOM 1776 N N . ASP A 1 224 ? 6.019 -11.173 -10.748 1.00 96.69 224 ASP A N 1
ATOM 1777 C CA . ASP A 1 224 ? 6.158 -10.088 -11.721 1.00 96.69 224 ASP A CA 1
ATOM 1778 C C . ASP A 1 224 ? 4.796 -9.456 -12.037 1.00 96.69 224 ASP A C 1
ATOM 1780 O O . ASP A 1 224 ? 4.639 -8.235 -12.021 1.00 96.69 224 ASP A O 1
ATOM 1784 N N . ARG A 1 225 ? 3.757 -10.277 -12.239 1.00 95.88 225 ARG A N 1
ATOM 1785 C CA . ARG A 1 225 ? 2.398 -9.782 -12.491 1.00 95.88 225 ARG A CA 1
ATOM 1786 C C . ARG A 1 225 ? 1.807 -9.050 -11.285 1.00 95.88 225 ARG A C 1
ATOM 1788 O O . ARG A 1 225 ? 1.100 -8.061 -11.482 1.00 95.88 225 ARG A O 1
ATOM 1795 N N . ILE A 1 226 ? 2.054 -9.520 -10.062 1.00 97.00 226 ILE A N 1
ATOM 1796 C CA . ILE A 1 226 ? 1.614 -8.847 -8.831 1.00 97.00 226 ILE A CA 1
ATOM 1797 C C . ILE A 1 226 ? 2.296 -7.480 -8.721 1.00 97.00 226 ILE A C 1
ATOM 1799 O O . ILE A 1 226 ? 1.603 -6.472 -8.586 1.00 97.00 226 ILE A O 1
ATOM 1803 N N . ALA A 1 227 ? 3.625 -7.430 -8.846 1.00 97.38 227 ALA A N 1
ATOM 1804 C CA . ALA A 1 227 ? 4.400 -6.196 -8.757 1.00 97.38 227 ALA A CA 1
ATOM 1805 C C . ALA A 1 227 ? 3.974 -5.176 -9.826 1.00 97.38 227 ALA A C 1
ATOM 1807 O O . ALA A 1 227 ? 3.664 -4.031 -9.493 1.00 97.38 227 ALA A O 1
ATOM 1808 N N . GLN A 1 228 ? 3.850 -5.603 -11.087 1.00 96.06 228 GLN A N 1
ATOM 1809 C CA . GLN A 1 228 ? 3.399 -4.740 -12.184 1.00 96.06 228 GLN A CA 1
ATOM 1810 C C . GLN A 1 228 ? 1.989 -4.201 -11.947 1.00 96.06 228 GLN A C 1
ATOM 1812 O O . GLN A 1 228 ? 1.759 -3.003 -12.091 1.00 96.06 228 GLN A O 1
ATOM 1817 N N . ARG A 1 229 ? 1.037 -5.044 -11.521 1.00 94.44 229 ARG A N 1
ATOM 1818 C CA . ARG A 1 229 ? -0.326 -4.577 -11.217 1.00 94.44 229 ARG A CA 1
ATOM 1819 C C . ARG A 1 229 ? -0.357 -3.558 -10.082 1.00 94.44 229 ARG A C 1
ATOM 1821 O O . ARG A 1 229 ? -1.187 -2.664 -10.144 1.00 94.44 229 ARG A O 1
ATOM 1828 N N . ILE A 1 230 ? 0.529 -3.678 -9.094 1.00 95.38 230 ILE A N 1
ATOM 1829 C CA . ILE A 1 230 ? 0.616 -2.742 -7.967 1.00 95.38 230 ILE A CA 1
ATOM 1830 C C . ILE A 1 230 ? 1.200 -1.397 -8.396 1.00 95.38 230 ILE A C 1
ATOM 1832 O O . ILE A 1 230 ? 0.645 -0.344 -8.082 1.00 95.38 230 ILE A O 1
ATOM 1836 N N . PHE A 1 231 ? 2.330 -1.414 -9.104 1.00 95.81 231 PHE A N 1
ATOM 1837 C CA . PHE A 1 231 ? 3.072 -0.191 -9.415 1.00 95.81 231 PHE A CA 1
ATOM 1838 C C . PHE A 1 231 ? 2.573 0.538 -10.662 1.00 95.81 231 PHE A C 1
ATOM 1840 O O . PHE A 1 231 ? 2.909 1.706 -10.857 1.00 95.81 231 PHE A O 1
ATOM 1847 N N . THR A 1 232 ? 1.761 -0.119 -11.493 1.00 93.38 232 THR A N 1
ATOM 1848 C CA . THR A 1 232 ? 1.170 0.479 -12.697 1.00 93.38 232 THR A CA 1
ATOM 1849 C C . THR A 1 232 ? -0.361 0.476 -12.669 1.00 93.38 232 THR A C 1
ATOM 1851 O O . THR A 1 232 ? -0.987 0.431 -13.728 1.00 93.38 232 THR A O 1
ATOM 1854 N N . ASP A 1 233 ? -0.974 0.486 -11.479 1.00 88.38 233 ASP A N 1
ATOM 1855 C CA . ASP A 1 233 ? -2.430 0.569 -11.318 1.00 88.38 233 ASP A CA 1
ATOM 1856 C C . ASP A 1 233 ? -2.964 1.915 -11.848 1.00 88.38 233 ASP A C 1
ATOM 1858 O O . ASP A 1 233 ? -2.519 2.992 -11.445 1.00 88.38 233 ASP A O 1
ATOM 1862 N N . ASN A 1 234 ? -3.936 1.854 -12.760 1.00 83.56 234 ASN A N 1
ATOM 1863 C CA . ASN A 1 234 ? -4.486 3.036 -13.433 1.00 83.56 234 ASN A CA 1
ATOM 1864 C C . ASN A 1 234 ? -5.542 3.790 -12.606 1.00 83.56 234 ASN A C 1
ATOM 1866 O O . ASN A 1 234 ? -5.974 4.864 -13.016 1.00 83.56 234 ASN A O 1
ATOM 1870 N N . SER A 1 235 ? -5.992 3.240 -11.475 1.00 82.88 235 SER A N 1
ATOM 1871 C CA . SER A 1 235 ? -6.921 3.909 -10.558 1.00 82.88 235 SER A CA 1
ATOM 1872 C C . SER A 1 235 ? -6.230 4.943 -9.663 1.00 82.88 235 SER A C 1
ATOM 1874 O O . SER A 1 235 ? -6.895 5.771 -9.038 1.00 82.88 235 SER A O 1
ATOM 1876 N N . ILE A 1 236 ? -4.894 4.928 -9.612 1.00 85.12 236 ILE A N 1
ATOM 1877 C CA . ILE A 1 236 ? -4.103 5.910 -8.874 1.00 85.12 236 ILE A CA 1
ATOM 1878 C C . ILE A 1 236 ? -4.060 7.207 -9.690 1.00 85.12 236 ILE A C 1
ATOM 1880 O O . ILE A 1 236 ? -3.744 7.205 -10.879 1.00 85.12 236 ILE A O 1
ATOM 1884 N N . GLY A 1 237 ? -4.347 8.343 -9.047 1.00 85.69 237 GLY A N 1
ATOM 1885 C CA . GLY A 1 237 ? -4.289 9.646 -9.710 1.00 85.69 237 GLY A CA 1
ATOM 1886 C C . GLY A 1 237 ? -2.901 9.929 -10.298 1.00 85.69 237 GLY A C 1
ATOM 1887 O O . GLY A 1 237 ? -1.885 9.635 -9.670 1.00 85.69 237 GLY A O 1
ATOM 1888 N N . THR A 1 238 ? -2.844 10.554 -11.480 1.00 89.19 238 THR A N 1
ATOM 1889 C CA . THR A 1 238 ? -1.614 10.726 -12.280 1.00 89.19 238 THR A CA 1
ATOM 1890 C C . THR A 1 238 ? -0.421 11.246 -11.479 1.00 89.19 238 THR A C 1
ATOM 1892 O O . THR A 1 238 ? 0.689 10.747 -11.627 1.00 89.19 238 THR A O 1
ATOM 1895 N N . ARG A 1 239 ? -0.632 12.224 -10.589 1.00 89.62 239 ARG A N 1
ATOM 1896 C CA . ARG A 1 239 ? 0.439 12.790 -9.753 1.00 89.62 239 ARG A CA 1
ATOM 1897 C C . ARG A 1 239 ? 1.030 11.767 -8.778 1.00 89.62 239 ARG A C 1
ATOM 1899 O O . ARG A 1 239 ? 2.245 11.739 -8.597 1.00 89.62 239 ARG A O 1
ATOM 1906 N N . ASP A 1 240 ? 0.183 10.963 -8.142 1.00 89.31 240 ASP A N 1
ATOM 1907 C CA . ASP A 1 240 ? 0.625 9.929 -7.205 1.00 89.31 240 ASP A CA 1
ATOM 1908 C C . ASP A 1 240 ? 1.274 8.760 -7.944 1.00 89.31 240 ASP A C 1
ATOM 1910 O O . ASP A 1 240 ? 2.304 8.270 -7.490 1.00 89.31 240 ASP A O 1
ATOM 1914 N N . ALA A 1 241 ? 0.749 8.386 -9.115 1.00 91.88 241 ALA A N 1
ATOM 1915 C CA . ALA A 1 241 ? 1.374 7.398 -9.989 1.00 91.88 241 ALA A CA 1
ATOM 1916 C C . ALA A 1 241 ? 2.771 7.857 -10.437 1.00 91.88 241 ALA A C 1
ATOM 1918 O O . ALA A 1 241 ? 3.726 7.085 -10.371 1.00 91.88 241 ALA A O 1
ATOM 1919 N N . GLU A 1 242 ? 2.930 9.133 -10.814 1.00 92.94 242 GLU A N 1
ATOM 1920 C CA . GLU A 1 242 ? 4.245 9.665 -11.172 1.00 92.94 242 GLU A CA 1
ATOM 1921 C C . GLU A 1 242 ? 5.240 9.605 -10.008 1.00 92.94 242 GLU A C 1
ATOM 1923 O O . GLU A 1 242 ? 6.391 9.214 -10.197 1.00 92.94 242 GLU A O 1
ATOM 1928 N N . ALA A 1 243 ? 4.813 9.998 -8.807 1.00 92.00 243 ALA A N 1
ATOM 1929 C CA . ALA A 1 243 ? 5.666 9.953 -7.624 1.00 92.00 243 ALA A CA 1
ATOM 1930 C C . ALA A 1 243 ? 6.035 8.511 -7.236 1.00 92.00 243 ALA A C 1
ATOM 1932 O O . ALA A 1 243 ? 7.180 8.253 -6.872 1.00 92.00 243 ALA A O 1
ATOM 1933 N N . LEU A 1 244 ? 5.082 7.580 -7.346 1.00 94.69 244 LEU A N 1
ATOM 1934 C CA . LEU A 1 244 ? 5.292 6.159 -7.091 1.00 94.69 244 LEU A CA 1
ATOM 1935 C C . LEU A 1 244 ? 6.344 5.577 -8.038 1.00 94.69 244 LEU A C 1
ATOM 1937 O O . LEU A 1 244 ? 7.319 4.997 -7.573 1.00 94.69 244 LEU A O 1
ATOM 1941 N N . ILE A 1 245 ? 6.188 5.770 -9.350 1.00 95.06 245 ILE A N 1
ATOM 1942 C CA . ILE A 1 245 ? 7.102 5.209 -10.357 1.00 95.06 245 ILE A CA 1
ATOM 1943 C C . ILE A 1 245 ? 8.520 5.774 -10.190 1.00 95.06 245 ILE A C 1
ATOM 1945 O O . ILE A 1 245 ? 9.484 5.019 -10.288 1.00 95.06 245 ILE A O 1
ATOM 1949 N N . VAL A 1 246 ? 8.664 7.072 -9.892 1.00 93.44 246 VAL A N 1
ATOM 1950 C CA . VAL A 1 246 ? 9.978 7.685 -9.621 1.00 93.44 246 VAL A CA 1
ATOM 1951 C C . VAL A 1 246 ? 10.667 7.027 -8.421 1.00 93.44 246 VAL A C 1
ATOM 1953 O O . VAL A 1 246 ? 11.847 6.689 -8.507 1.00 93.44 246 VAL A O 1
ATOM 1956 N N . GLU A 1 247 ? 9.951 6.816 -7.315 1.00 92.50 247 GLU A N 1
ATOM 1957 C CA . GLU A 1 247 ? 10.538 6.243 -6.096 1.00 92.50 247 GLU A CA 1
ATOM 1958 C C . GLU A 1 247 ? 10.797 4.732 -6.224 1.00 92.50 247 GLU A C 1
ATOM 1960 O O . GLU A 1 247 ? 11.806 4.235 -5.722 1.00 92.50 247 GLU A O 1
ATOM 1965 N N . VAL A 1 248 ? 9.938 4.001 -6.945 1.00 95.25 248 VAL A N 1
ATOM 1966 C CA . VAL A 1 248 ? 10.172 2.590 -7.296 1.00 95.25 248 VAL A CA 1
ATOM 1967 C C . VAL A 1 248 ? 11.427 2.467 -8.153 1.00 95.25 248 VAL A C 1
ATOM 1969 O O . VAL A 1 248 ? 12.304 1.673 -7.825 1.00 95.25 248 VAL A O 1
ATOM 1972 N N . ALA A 1 249 ? 11.561 3.299 -9.192 1.00 94.38 249 ALA A N 1
ATOM 1973 C CA . ALA A 1 249 ? 12.747 3.293 -10.038 1.00 94.38 249 ALA A CA 1
ATOM 1974 C C . ALA A 1 249 ? 14.012 3.628 -9.240 1.00 94.38 249 ALA A C 1
ATOM 1976 O O . ALA A 1 249 ? 15.018 2.940 -9.362 1.00 94.38 249 ALA A O 1
ATOM 1977 N N . SER A 1 250 ? 13.934 4.619 -8.350 1.00 91.50 250 SER A N 1
ATOM 1978 C CA . SER A 1 250 ? 15.046 5.006 -7.470 1.00 91.50 250 SER A CA 1
ATOM 1979 C C . SER A 1 250 ? 15.403 3.947 -6.421 1.00 91.50 250 SER A C 1
ATOM 1981 O O . SER A 1 250 ? 16.469 4.013 -5.816 1.00 91.50 250 SER A O 1
ATOM 1983 N N . SER A 1 251 ? 14.518 2.975 -6.185 1.00 92.06 251 SER A N 1
ATOM 1984 C CA . SER A 1 251 ? 14.754 1.855 -5.270 1.00 92.06 251 SER A CA 1
ATOM 1985 C C . SER A 1 251 ? 15.366 0.632 -5.963 1.00 92.06 251 SER A C 1
ATOM 1987 O O . SER A 1 251 ? 15.797 -0.289 -5.266 1.00 92.06 251 SER A O 1
ATOM 1989 N N . ALA A 1 252 ? 15.407 0.613 -7.299 1.00 93.44 252 ALA A N 1
ATOM 1990 C CA . ALA A 1 252 ? 15.971 -0.478 -8.082 1.00 93.44 252 ALA A CA 1
ATOM 1991 C C . ALA A 1 252 ? 17.503 -0.480 -8.027 1.00 93.44 252 ALA A C 1
ATOM 1993 O O . ALA A 1 252 ? 18.155 0.558 -8.139 1.00 93.44 252 ALA A O 1
ATOM 1994 N N . SER A 1 253 ? 18.074 -1.672 -7.888 1.00 92.44 253 SER A N 1
ATOM 1995 C CA . SER A 1 253 ? 19.522 -1.899 -7.879 1.00 92.44 253 SER A CA 1
ATOM 1996 C C . SER A 1 253 ? 20.052 -2.408 -9.220 1.00 92.44 253 SER A C 1
ATOM 1998 O O . SER A 1 253 ? 21.219 -2.192 -9.546 1.00 92.44 253 SER A O 1
ATOM 2000 N N . LYS A 1 254 ? 19.190 -3.061 -10.006 1.00 95.12 254 LYS A N 1
ATOM 2001 C CA . LYS A 1 254 ? 19.497 -3.650 -11.313 1.00 95.12 254 LYS A CA 1
ATOM 2002 C C . LYS A 1 254 ? 18.294 -3.577 -12.256 1.00 95.12 254 LYS A C 1
ATOM 2004 O O . LYS A 1 254 ? 17.167 -3.357 -11.815 1.00 95.12 254 LYS A O 1
ATOM 2009 N N . ALA A 1 255 ? 18.527 -3.781 -13.553 1.00 95.38 255 ALA A N 1
ATOM 2010 C CA . ALA A 1 255 ? 17.476 -3.728 -14.573 1.00 95.38 255 ALA A CA 1
ATOM 2011 C C . ALA A 1 255 ? 16.360 -4.760 -14.334 1.00 95.38 255 ALA A C 1
ATOM 2013 O O . ALA A 1 255 ? 15.191 -4.452 -14.560 1.00 95.38 255 ALA A O 1
ATOM 2014 N N . ASP A 1 256 ? 16.699 -5.938 -13.800 1.00 96.00 256 ASP A N 1
ATOM 2015 C CA . ASP A 1 256 ? 15.719 -6.974 -13.449 1.00 96.00 256 ASP A CA 1
ATOM 2016 C C . ASP A 1 256 ? 14.689 -6.485 -12.422 1.00 96.00 256 ASP A C 1
ATOM 2018 O O . ASP A 1 256 ? 13.525 -6.871 -12.489 1.00 96.00 256 ASP A O 1
ATOM 2022 N N . ASP A 1 257 ? 15.086 -5.606 -11.494 1.00 96.69 257 ASP A N 1
ATOM 2023 C CA . ASP A 1 257 ? 14.167 -5.045 -10.499 1.00 96.69 257 ASP A CA 1
ATOM 2024 C C . ASP A 1 257 ? 13.104 -4.183 -11.202 1.00 96.69 257 ASP A C 1
ATOM 2026 O O . ASP A 1 257 ? 11.914 -4.271 -10.905 1.00 96.69 257 ASP A O 1
ATOM 2030 N N . LEU A 1 258 ? 13.517 -3.393 -12.202 1.00 97.12 258 LEU A N 1
ATOM 2031 C CA . LEU A 1 258 ? 12.600 -2.614 -13.037 1.00 97.12 258 LEU A CA 1
ATOM 2032 C C . LEU A 1 258 ? 11.750 -3.512 -13.944 1.00 97.12 258 LEU A C 1
ATOM 2034 O O . LEU A 1 258 ? 10.567 -3.231 -14.135 1.00 97.12 258 LEU A O 1
ATOM 2038 N N . MET A 1 259 ? 12.305 -4.614 -14.456 1.00 97.00 259 MET A N 1
ATOM 2039 C CA . MET A 1 259 ? 11.535 -5.623 -15.191 1.00 97.00 259 MET A CA 1
ATOM 2040 C C . MET A 1 259 ? 10.467 -6.278 -14.311 1.00 97.00 259 MET A C 1
ATOM 2042 O O . MET A 1 259 ? 9.333 -6.450 -14.758 1.00 97.00 259 MET A O 1
ATOM 2046 N N . ARG A 1 260 ? 10.769 -6.570 -13.045 1.00 96.88 260 ARG A N 1
ATOM 2047 C CA . ARG A 1 260 ? 9.773 -7.069 -12.094 1.00 96.88 260 ARG A CA 1
ATOM 2048 C C . ARG A 1 260 ? 8.713 -6.019 -11.783 1.00 96.88 260 ARG A C 1
ATOM 2050 O O . ARG A 1 260 ? 7.529 -6.331 -11.807 1.00 96.88 260 ARG A O 1
ATOM 2057 N N . CYS A 1 261 ? 9.109 -4.778 -11.510 1.00 97.00 261 CYS A N 1
ATOM 2058 C CA . CYS A 1 261 ? 8.180 -3.726 -11.097 1.00 97.00 261 CYS A CA 1
ATOM 2059 C C . CYS A 1 261 ? 7.315 -3.173 -12.235 1.00 97.00 261 CYS A C 1
ATOM 2061 O O . CYS A 1 261 ? 6.156 -2.837 -12.009 1.00 97.00 261 CYS A O 1
ATOM 2063 N N . PHE A 1 262 ? 7.861 -3.045 -13.442 1.00 96.81 262 PHE A N 1
ATOM 2064 C CA . PHE A 1 262 ? 7.199 -2.383 -14.568 1.00 96.81 262 PHE A CA 1
ATOM 2065 C C . PHE A 1 262 ? 7.069 -3.279 -15.799 1.00 96.81 262 PHE A C 1
ATOM 2067 O O . PHE A 1 262 ? 6.138 -3.093 -16.581 1.00 96.81 262 PHE A O 1
ATOM 2074 N N . GLY A 1 263 ? 7.952 -4.261 -15.976 1.00 95.38 263 GLY A N 1
ATOM 2075 C CA . GLY A 1 263 ? 7.925 -5.184 -17.109 1.00 95.38 263 GLY A CA 1
ATOM 2076 C C . GLY A 1 263 ? 7.822 -4.462 -18.445 1.00 95.38 263 GLY A C 1
ATOM 2077 O O . GLY A 1 263 ? 8.528 -3.499 -18.714 1.00 95.38 263 GLY A O 1
ATOM 2078 N N . LEU A 1 264 ? 6.888 -4.899 -19.288 1.00 95.19 264 LEU A N 1
ATOM 2079 C CA . LEU A 1 264 ? 6.630 -4.257 -20.581 1.00 95.19 264 LEU A CA 1
ATOM 2080 C C . LEU A 1 264 ? 5.583 -3.135 -20.499 1.00 95.19 264 LEU A C 1
ATOM 2082 O O . LEU A 1 264 ? 5.164 -2.614 -21.538 1.00 95.19 264 LEU A O 1
ATOM 2086 N N . SER A 1 265 ? 5.155 -2.734 -19.295 1.00 93.88 265 SER A N 1
ATOM 2087 C CA . SER A 1 265 ? 4.162 -1.667 -19.113 1.00 93.88 265 SER A CA 1
ATOM 2088 C C . SER A 1 265 ? 4.630 -0.341 -19.694 1.00 93.88 265 SER A C 1
ATOM 2090 O O . SER A 1 265 ? 3.789 0.455 -20.094 1.00 93.88 265 SER A O 1
ATOM 2092 N N . ILE A 1 266 ? 5.938 -0.120 -19.855 1.00 93.69 266 ILE A N 1
ATOM 2093 C CA . ILE A 1 266 ? 6.474 1.068 -20.530 1.00 93.69 266 ILE A CA 1
ATOM 2094 C C . ILE A 1 266 ? 5.934 1.267 -21.956 1.00 93.69 266 ILE A C 1
ATOM 2096 O O . ILE A 1 266 ? 5.849 2.392 -22.433 1.00 93.69 266 ILE A O 1
ATOM 2100 N N . ARG A 1 267 ? 5.515 0.191 -22.635 1.00 93.12 267 ARG A N 1
ATOM 2101 C CA . ARG A 1 267 ? 4.969 0.251 -24.001 1.00 93.12 267 ARG A CA 1
ATOM 2102 C C . ARG A 1 267 ? 3.515 0.718 -24.057 1.00 93.12 267 ARG A C 1
ATOM 2104 O O . ARG A 1 267 ? 3.028 1.059 -25.128 1.00 93.12 267 ARG A O 1
ATOM 2111 N N . ARG A 1 268 ? 2.788 0.642 -22.938 1.00 92.25 268 ARG A N 1
ATOM 2112 C CA . ARG A 1 268 ? 1.328 0.850 -22.888 1.00 92.25 268 ARG A CA 1
ATOM 2113 C C . ARG A 1 268 ? 0.902 1.896 -21.867 1.00 92.25 268 ARG A C 1
ATOM 2115 O O . ARG A 1 268 ? -0.116 2.549 -22.060 1.00 92.25 268 ARG A O 1
ATOM 2122 N N . ASN A 1 269 ? 1.648 2.034 -20.777 1.00 93.75 269 ASN A N 1
ATOM 2123 C CA . ASN A 1 269 ? 1.376 2.983 -19.715 1.00 93.75 269 ASN A CA 1
ATOM 2124 C C . ASN A 1 269 ? 2.151 4.287 -19.995 1.00 93.75 269 ASN A C 1
ATOM 2126 O O . ASN A 1 269 ? 3.379 4.308 -19.852 1.00 93.75 269 ASN A O 1
ATOM 2130 N N . PRO A 1 270 ? 1.461 5.384 -20.362 1.00 93.31 270 PRO A N 1
ATOM 2131 C CA . PRO A 1 270 ? 2.113 6.638 -20.734 1.00 93.31 270 PRO A CA 1
ATOM 2132 C C . PRO A 1 270 ? 2.855 7.297 -19.564 1.00 93.31 270 PRO A C 1
ATOM 2134 O O . PRO A 1 270 ? 3.795 8.058 -19.783 1.00 93.31 270 PRO A O 1
ATOM 2137 N N . ILE A 1 271 ? 2.465 7.004 -18.319 1.00 94.75 271 ILE A N 1
ATOM 2138 C CA . ILE A 1 271 ? 3.120 7.541 -17.125 1.00 94.75 271 ILE A CA 1
ATOM 2139 C C . ILE A 1 271 ? 4.477 6.857 -16.935 1.00 94.75 271 ILE A C 1
ATOM 2141 O O . ILE A 1 271 ? 5.488 7.543 -16.784 1.00 94.75 271 ILE A O 1
ATOM 2145 N N . VAL A 1 272 ? 4.517 5.520 -17.015 1.00 95.19 272 VAL A N 1
ATOM 2146 C CA . VAL A 1 272 ? 5.773 4.748 -16.958 1.00 95.19 272 VAL A CA 1
ATOM 2147 C C . VAL A 1 272 ? 6.700 5.167 -18.097 1.00 95.19 272 VAL A C 1
ATOM 2149 O O . VAL A 1 272 ? 7.866 5.463 -17.848 1.00 95.19 272 VAL A O 1
ATOM 2152 N N . HIS A 1 273 ? 6.170 5.268 -19.324 1.00 94.88 273 HIS A N 1
ATOM 2153 C CA . HIS A 1 273 ? 6.919 5.737 -20.495 1.00 94.88 273 HIS A CA 1
ATOM 2154 C C . HIS A 1 273 ? 7.567 7.096 -20.247 1.00 94.88 273 HIS A C 1
ATOM 2156 O O . HIS A 1 273 ? 8.790 7.209 -20.252 1.00 94.88 273 HIS A O 1
ATOM 2162 N N . ARG A 1 274 ? 6.767 8.114 -19.920 1.00 93.94 274 ARG A N 1
ATOM 2163 C CA . ARG A 1 274 ? 7.262 9.475 -19.690 1.00 93.94 274 ARG A CA 1
ATOM 2164 C C . ARG A 1 274 ? 8.318 9.539 -18.584 1.00 93.94 274 ARG A C 1
ATOM 2166 O O . ARG A 1 274 ? 9.261 10.327 -18.672 1.00 93.94 274 ARG A O 1
ATOM 2173 N N . ILE A 1 275 ? 8.159 8.761 -17.516 1.00 94.19 275 ILE A N 1
ATOM 2174 C CA . ILE A 1 275 ? 9.080 8.816 -16.378 1.00 94.19 275 ILE A CA 1
ATOM 2175 C C . ILE A 1 275 ? 10.402 8.135 -16.700 1.00 94.19 275 ILE A C 1
ATOM 2177 O O . ILE A 1 275 ? 11.451 8.757 -16.523 1.00 94.19 275 ILE A O 1
ATOM 2181 N N . CYS A 1 276 ? 10.349 6.897 -17.189 1.00 93.75 276 CYS A N 1
ATOM 2182 C CA . CYS A 1 276 ? 11.533 6.087 -17.453 1.00 93.75 276 CYS A CA 1
ATOM 2183 C C . CYS A 1 276 ? 12.292 6.545 -18.706 1.00 93.75 276 CYS A C 1
ATOM 2185 O O . CYS A 1 276 ? 13.516 6.525 -18.693 1.00 93.75 276 CYS A O 1
ATOM 2187 N N . CYS A 1 277 ? 11.601 6.998 -19.759 1.00 92.50 277 CYS A N 1
ATOM 2188 C CA . CYS A 1 277 ? 12.239 7.449 -21.002 1.00 92.50 277 CYS A CA 1
ATOM 2189 C C . CYS A 1 277 ? 12.715 8.907 -20.950 1.00 92.50 277 CYS A C 1
ATOM 2191 O O . CYS A 1 277 ? 13.515 9.318 -21.786 1.00 92.50 277 CYS A O 1
ATOM 2193 N N . THR A 1 278 ? 12.201 9.728 -20.028 1.00 89.88 278 THR A N 1
ATOM 2194 C CA . THR A 1 278 ? 12.476 11.175 -20.050 1.00 89.88 278 THR A CA 1
ATOM 2195 C C . THR A 1 278 ? 12.730 11.745 -18.666 1.00 89.88 278 THR A C 1
ATOM 2197 O O . THR A 1 278 ? 13.810 12.265 -18.406 1.00 89.88 278 THR A O 1
ATOM 2200 N N . LYS A 1 279 ? 11.749 11.682 -17.760 1.00 91.56 279 LYS A N 1
ATOM 2201 C CA . LYS A 1 279 ? 11.793 12.462 -16.514 1.00 91.56 279 LYS A CA 1
ATOM 2202 C C . LYS A 1 279 ? 13.007 12.120 -15.646 1.00 91.56 279 LYS A C 1
ATOM 2204 O O . LYS A 1 279 ? 13.682 13.041 -15.198 1.00 91.56 279 LYS A O 1
ATOM 2209 N N . LEU A 1 280 ? 13.290 10.834 -15.428 1.00 90.94 280 LEU A N 1
ATOM 2210 C CA . LEU A 1 280 ? 14.386 10.399 -14.553 1.00 90.94 280 LEU A CA 1
ATOM 2211 C C . LEU A 1 280 ? 15.762 10.803 -15.098 1.00 90.94 280 LEU A C 1
ATOM 2213 O O . LEU A 1 280 ? 16.597 11.273 -14.335 1.00 90.94 280 LEU A O 1
ATOM 2217 N N . PHE A 1 281 ? 15.968 10.727 -16.413 1.00 89.25 281 PHE A N 1
ATOM 2218 C CA . PHE A 1 281 ? 17.221 11.141 -17.052 1.00 89.25 281 PHE A CA 1
ATOM 2219 C C . PHE A 1 281 ? 17.474 12.650 -17.039 1.00 89.25 281 PHE A C 1
ATOM 2221 O O . PHE A 1 281 ? 18.604 13.094 -17.212 1.00 89.25 281 PHE A O 1
ATOM 2228 N N . LEU A 1 282 ? 16.429 13.461 -16.880 1.00 84.50 282 LEU A N 1
ATOM 2229 C CA . LEU A 1 282 ? 16.563 14.918 -16.840 1.00 84.50 282 LEU A CA 1
ATOM 2230 C C . LEU A 1 282 ? 16.579 15.462 -15.407 1.00 84.50 282 LEU A C 1
ATOM 2232 O O . LEU A 1 282 ? 16.877 16.640 -15.192 1.00 84.50 282 LEU A O 1
ATOM 2236 N N . GLN A 1 283 ? 16.284 14.622 -14.415 1.00 81.31 283 GLN A N 1
ATOM 2237 C CA . GLN A 1 283 ? 16.310 14.997 -13.009 1.00 81.31 283 GLN A CA 1
ATOM 2238 C C . GLN A 1 283 ? 17.741 15.000 -12.464 1.00 81.31 283 GLN A C 1
ATOM 2240 O O . GLN A 1 283 ? 18.396 13.969 -12.372 1.00 81.31 283 GLN A O 1
ATOM 2245 N N . ARG A 1 284 ? 18.179 16.167 -11.976 1.00 63.12 284 ARG A N 1
ATOM 2246 C CA . ARG A 1 284 ? 19.516 16.401 -11.390 1.00 63.12 284 ARG A CA 1
ATOM 2247 C C . ARG A 1 284 ? 19.892 15.465 -10.233 1.00 63.12 284 ARG A C 1
ATOM 2249 O O . ARG A 1 284 ? 21.066 15.350 -9.901 1.00 63.12 284 ARG A O 1
ATOM 2256 N N . VAL A 1 285 ? 18.901 14.839 -9.598 1.00 64.38 285 VAL A N 1
ATOM 2257 C CA . VAL A 1 285 ? 19.060 13.978 -8.413 1.00 64.38 285 VAL A CA 1
ATOM 2258 C C . VAL A 1 285 ? 19.220 12.499 -8.795 1.00 64.38 285 VAL A C 1
ATOM 2260 O O . VAL A 1 285 ? 19.452 11.665 -7.929 1.00 64.38 285 VAL A O 1
ATOM 2263 N N . CYS A 1 286 ? 19.116 12.144 -10.080 1.00 74.56 286 CYS A N 1
ATOM 2264 C CA . CYS A 1 286 ? 19.283 10.760 -10.507 1.00 74.56 286 CYS A CA 1
ATOM 2265 C C . CYS A 1 286 ? 20.751 10.324 -10.357 1.00 74.56 286 CYS A C 1
ATOM 2267 O O . CYS A 1 286 ? 21.658 10.878 -10.990 1.00 74.56 286 CYS A O 1
ATOM 2269 N N . GLU A 1 287 ? 20.981 9.308 -9.523 1.00 83.12 287 GLU A N 1
ATOM 2270 C CA . GLU A 1 287 ? 22.315 8.762 -9.292 1.00 83.12 287 GLU A CA 1
ATOM 2271 C C . GLU A 1 287 ? 22.897 8.132 -10.571 1.00 83.12 287 GLU A C 1
ATOM 2273 O O . GLU A 1 287 ? 22.156 7.558 -11.376 1.00 83.12 287 GLU A O 1
ATOM 2278 N N . PRO A 1 288 ? 24.227 8.190 -10.780 1.00 85.00 288 PRO A N 1
ATOM 2279 C CA . PRO A 1 288 ? 24.861 7.587 -11.954 1.00 85.00 288 PRO A CA 1
ATOM 2280 C C . PRO A 1 288 ? 24.580 6.087 -12.126 1.00 85.00 288 PRO A C 1
ATOM 2282 O O . PRO A 1 288 ? 24.490 5.612 -13.254 1.00 85.00 288 PRO A O 1
ATOM 2285 N N . SER A 1 289 ? 24.434 5.347 -11.025 1.00 89.25 289 SER A N 1
ATOM 2286 C CA . SER A 1 289 ? 24.058 3.927 -11.018 1.00 89.25 289 SER A CA 1
ATOM 2287 C C . SER A 1 289 ? 22.671 3.712 -11.628 1.00 89.25 289 SER A C 1
ATOM 2289 O O . SER A 1 289 ? 22.507 2.867 -12.506 1.00 89.25 289 SER A O 1
ATOM 2291 N N . LEU A 1 290 ? 21.697 4.532 -11.228 1.00 90.94 290 LEU A N 1
ATOM 2292 C CA . LEU A 1 290 ? 20.321 4.458 -11.710 1.00 90.94 290 LEU A CA 1
ATOM 2293 C C . LEU A 1 290 ? 20.216 4.738 -13.215 1.00 90.94 290 LEU A C 1
ATOM 2295 O O . LEU A 1 290 ? 19.412 4.109 -13.895 1.00 90.94 290 LEU A O 1
ATOM 2299 N N . VAL A 1 291 ? 21.056 5.625 -13.759 1.00 91.25 291 VAL A N 1
ATOM 2300 C CA . VAL A 1 291 ? 21.111 5.884 -15.210 1.00 91.25 291 VAL A CA 1
ATOM 2301 C C . VAL A 1 291 ? 21.407 4.603 -15.993 1.00 91.25 291 VAL A C 1
ATOM 2303 O O . VAL A 1 291 ? 20.754 4.342 -17.001 1.00 91.25 291 VAL A O 1
ATOM 2306 N N . LEU A 1 292 ? 22.370 3.800 -15.530 1.00 92.81 292 LEU A N 1
ATOM 2307 C CA . LEU A 1 292 ? 22.729 2.542 -16.190 1.00 92.81 292 LEU A CA 1
ATOM 2308 C C . LEU A 1 292 ? 21.611 1.507 -16.056 1.00 92.81 292 LEU A C 1
ATOM 2310 O O . LEU A 1 292 ? 21.211 0.911 -17.049 1.00 92.81 292 LEU A O 1
ATOM 2314 N N . VAL A 1 293 ? 21.046 1.376 -14.855 1.00 94.81 293 VAL A N 1
ATOM 2315 C CA . VAL A 1 293 ? 19.910 0.483 -14.585 1.00 94.81 293 VAL A CA 1
ATOM 2316 C C . VAL A 1 293 ? 18.712 0.807 -15.486 1.00 94.81 293 VAL A C 1
ATOM 2318 O O . VAL A 1 293 ? 18.104 -0.096 -16.059 1.00 94.81 293 VAL A O 1
ATOM 2321 N N . LEU A 1 294 ? 18.393 2.094 -15.656 1.00 94.19 294 LEU A N 1
ATOM 2322 C CA . LEU A 1 294 ? 17.336 2.548 -16.558 1.00 94.19 294 LEU A CA 1
ATOM 2323 C C . LEU A 1 294 ? 17.678 2.272 -18.022 1.00 94.19 294 LEU A C 1
ATOM 2325 O O . LEU A 1 294 ? 16.808 1.812 -18.753 1.00 94.19 294 LEU A O 1
ATOM 2329 N N . ALA A 1 295 ? 18.911 2.534 -18.461 1.00 93.50 295 ALA A N 1
ATOM 2330 C CA . ALA A 1 295 ? 19.323 2.281 -19.840 1.00 93.50 295 ALA A CA 1
ATOM 2331 C C . ALA A 1 295 ? 19.191 0.795 -20.216 1.00 93.50 295 ALA A C 1
ATOM 2333 O O . ALA A 1 295 ? 18.642 0.484 -21.274 1.00 93.50 295 ALA A O 1
ATOM 2334 N N . ASP A 1 296 ? 19.617 -0.107 -19.330 1.00 94.88 296 ASP A N 1
ATOM 2335 C CA . ASP A 1 296 ? 19.526 -1.558 -19.524 1.00 94.88 296 ASP A CA 1
ATOM 2336 C C . ASP A 1 296 ? 18.064 -2.043 -19.513 1.00 94.88 296 ASP A C 1
ATOM 2338 O O . ASP A 1 296 ? 17.646 -2.845 -20.358 1.00 94.88 296 ASP A O 1
ATOM 2342 N N . TYR A 1 297 ? 17.241 -1.498 -18.610 1.00 95.94 297 TYR A N 1
ATOM 2343 C CA . TYR A 1 297 ? 15.801 -1.755 -18.598 1.00 95.94 297 TYR A CA 1
ATOM 2344 C C . TYR A 1 297 ? 15.123 -1.273 -19.886 1.00 95.94 297 TYR A C 1
ATOM 2346 O O . TYR A 1 297 ? 14.355 -2.021 -20.483 1.00 95.94 297 TYR A O 1
ATOM 2354 N N . LEU A 1 298 ? 15.416 -0.057 -20.357 1.00 94.38 298 LEU A N 1
ATOM 2355 C CA . LEU A 1 298 ? 14.833 0.475 -21.590 1.00 94.38 298 LEU A CA 1
ATOM 2356 C C . LEU A 1 298 ? 15.240 -0.341 -22.815 1.00 94.38 298 LEU A C 1
ATOM 2358 O O . LEU A 1 298 ? 14.389 -0.598 -23.662 1.00 94.38 298 LEU A O 1
ATOM 2362 N N . HIS A 1 299 ? 16.499 -0.772 -22.895 1.00 92.56 299 HIS A N 1
ATOM 2363 C CA . HIS A 1 299 ? 16.973 -1.622 -23.987 1.00 92.56 299 HIS A CA 1
ATOM 2364 C C . HIS A 1 299 ? 16.169 -2.930 -24.075 1.00 92.56 299 HIS A C 1
ATOM 2366 O O . HIS A 1 299 ? 15.812 -3.376 -25.163 1.00 92.56 299 HIS A O 1
ATOM 2372 N N . THR A 1 300 ? 15.814 -3.497 -22.920 1.00 92.44 300 THR A N 1
ATOM 2373 C CA . THR A 1 300 ? 15.062 -4.755 -22.826 1.00 92.44 300 THR A CA 1
ATOM 2374 C C . THR A 1 300 ? 13.551 -4.557 -23.015 1.00 92.44 300 THR A C 1
ATOM 2376 O O . THR A 1 300 ? 12.883 -5.318 -23.720 1.00 92.44 300 THR A O 1
ATOM 2379 N N . ALA A 1 301 ? 12.979 -3.541 -22.368 1.00 93.75 301 ALA A N 1
ATOM 2380 C CA . ALA A 1 301 ? 11.537 -3.393 -22.195 1.00 93.75 301 ALA A CA 1
ATOM 2381 C C . ALA A 1 301 ? 10.880 -2.425 -23.180 1.00 93.75 301 ALA A C 1
ATOM 2383 O O . ALA A 1 301 ? 9.715 -2.620 -23.540 1.00 93.75 301 ALA A O 1
ATOM 2384 N N . ALA A 1 302 ? 11.575 -1.374 -23.615 1.00 92.50 302 ALA A N 1
ATOM 2385 C CA . ALA A 1 302 ? 11.003 -0.372 -24.508 1.00 92.50 302 ALA A CA 1
ATOM 2386 C C . ALA A 1 302 ? 10.925 -0.884 -25.955 1.00 92.50 302 ALA A C 1
ATOM 2388 O O . ALA A 1 302 ? 11.402 -1.969 -26.292 1.00 92.50 302 ALA A O 1
ATOM 2389 N N . THR A 1 303 ? 10.261 -0.121 -26.823 1.00 92.19 303 THR A N 1
ATOM 2390 C CA . THR A 1 303 ? 10.430 -0.288 -28.270 1.00 92.19 303 THR A CA 1
ATOM 2391 C C . THR A 1 303 ? 11.710 0.421 -28.708 1.00 92.19 303 THR A C 1
ATOM 2393 O O . THR A 1 303 ? 12.125 1.396 -28.077 1.00 92.19 303 THR A O 1
ATOM 2396 N N . MET A 1 304 ? 12.311 -0.024 -29.815 1.00 89.38 304 MET A N 1
ATOM 2397 C CA . MET A 1 304 ? 13.496 0.634 -30.380 1.00 89.38 304 MET A CA 1
ATOM 2398 C C . MET A 1 304 ? 13.238 2.121 -30.664 1.00 89.38 304 MET A C 1
ATOM 2400 O O . MET A 1 304 ? 14.087 2.964 -30.396 1.00 89.38 304 MET A O 1
ATOM 2404 N N . GLU A 1 305 ? 12.037 2.460 -31.136 1.00 91.06 305 GLU A N 1
ATOM 2405 C CA . GLU A 1 305 ? 11.621 3.847 -31.366 1.00 91.06 305 GLU A CA 1
ATOM 2406 C C . GLU A 1 305 ? 11.667 4.676 -30.078 1.00 91.06 305 GLU A C 1
ATOM 2408 O O . GLU A 1 305 ? 12.337 5.704 -30.045 1.00 91.06 305 GLU A O 1
ATOM 2413 N N . SER A 1 306 ? 11.048 4.197 -28.992 1.00 90.75 306 SER A N 1
ATOM 2414 C CA . SER A 1 306 ? 11.065 4.897 -27.699 1.00 90.75 306 SER A CA 1
ATOM 2415 C C . SER A 1 306 ? 12.474 5.017 -27.112 1.00 90.75 306 SER A C 1
ATOM 2417 O O . SER A 1 306 ? 12.804 6.038 -26.511 1.00 90.75 306 SER A O 1
ATOM 2419 N N . TYR A 1 307 ? 13.318 4.000 -27.304 1.00 91.31 307 TYR A N 1
ATOM 2420 C CA . TYR A 1 307 ? 14.721 4.038 -26.887 1.00 91.31 307 TYR A CA 1
ATOM 2421 C C . TYR A 1 307 ? 15.495 5.141 -27.624 1.00 91.31 307 TYR A C 1
ATOM 2423 O O . TYR A 1 307 ? 16.161 5.978 -27.012 1.00 91.31 307 TYR A O 1
ATOM 2431 N N . VAL A 1 308 ? 15.353 5.187 -28.951 1.00 90.88 308 VAL A N 1
ATOM 2432 C CA . VAL A 1 308 ? 15.985 6.196 -29.809 1.00 90.88 308 VAL A CA 1
ATOM 2433 C C . VAL A 1 308 ? 15.449 7.598 -29.511 1.00 90.88 308 VAL A C 1
ATOM 2435 O O . VAL A 1 308 ? 16.221 8.556 -29.509 1.00 90.88 308 VAL A O 1
ATOM 2438 N N . GLU A 1 309 ? 14.155 7.749 -29.237 1.00 91.25 309 GLU A N 1
ATOM 2439 C CA . GLU A 1 309 ? 13.561 9.026 -28.827 1.00 91.25 309 GLU A CA 1
ATOM 2440 C C . GLU A 1 309 ? 14.136 9.535 -27.502 1.00 91.25 309 GLU A C 1
ATOM 2442 O O . GLU A 1 309 ? 14.467 10.718 -27.407 1.00 91.25 309 GLU A O 1
ATOM 2447 N N . ALA A 1 310 ? 14.334 8.655 -26.514 1.00 91.56 310 ALA A N 1
ATOM 2448 C CA . ALA A 1 310 ? 14.972 9.016 -25.248 1.00 91.56 310 ALA A CA 1
ATOM 2449 C C . ALA A 1 310 ? 16.405 9.540 -25.464 1.00 91.56 310 ALA A C 1
ATOM 2451 O O . ALA A 1 310 ? 16.773 10.588 -24.926 1.00 91.56 310 ALA A O 1
ATOM 2452 N N . ILE A 1 311 ? 17.192 8.869 -26.317 1.00 92.19 311 ILE A N 1
ATOM 2453 C CA . ILE A 1 311 ? 18.543 9.320 -26.694 1.00 92.19 311 ILE A CA 1
ATOM 2454 C C . ILE A 1 311 ? 18.491 10.675 -27.398 1.00 92.19 311 ILE A C 1
ATOM 2456 O O . ILE A 1 311 ? 19.221 11.593 -27.024 1.00 92.19 311 ILE A O 1
ATOM 2460 N N . LYS A 1 312 ? 17.626 10.823 -28.408 1.00 91.75 312 LYS A N 1
ATOM 2461 C CA . LYS A 1 312 ? 17.479 12.075 -29.166 1.00 91.75 312 LYS A CA 1
ATOM 2462 C C . LYS A 1 312 ? 17.108 13.237 -28.250 1.00 91.75 312 LYS A C 1
ATOM 2464 O O . LYS A 1 312 ? 17.684 14.312 -28.388 1.00 91.75 312 LYS A O 1
ATOM 2469 N N . ALA A 1 313 ? 16.199 13.022 -27.301 1.00 91.50 313 ALA A N 1
ATOM 2470 C CA . ALA A 1 313 ? 15.817 14.032 -26.321 1.00 91.50 313 ALA A CA 1
ATOM 2471 C C . ALA A 1 313 ? 17.005 14.442 -25.434 1.00 91.50 313 ALA A C 1
ATOM 2473 O O . ALA A 1 313 ? 17.263 15.635 -25.268 1.00 91.50 313 ALA A O 1
ATOM 2474 N N . ALA A 1 314 ? 17.771 13.473 -24.920 1.00 91.25 314 ALA A N 1
ATOM 2475 C CA . ALA A 1 314 ? 18.954 13.750 -24.106 1.00 91.25 314 ALA A CA 1
ATOM 2476 C C . ALA A 1 314 ? 20.034 14.517 -24.892 1.00 91.25 314 ALA A C 1
ATOM 2478 O O . ALA A 1 314 ? 20.543 15.530 -24.411 1.00 91.25 314 ALA A O 1
ATOM 2479 N N . VAL A 1 315 ? 20.338 14.087 -26.123 1.00 92.12 315 VAL A N 1
ATOM 2480 C CA . VAL A 1 315 ? 21.309 14.748 -27.013 1.00 92.12 315 VAL A CA 1
ATOM 2481 C C . VAL A 1 315 ? 20.854 16.158 -27.379 1.00 92.12 315 VAL A C 1
ATOM 2483 O O . VAL A 1 315 ? 21.658 17.085 -27.325 1.00 92.12 315 VAL A O 1
ATOM 2486 N N . SER A 1 316 ? 19.568 16.348 -27.691 1.00 92.62 316 SER A N 1
ATOM 2487 C CA . SER A 1 316 ? 19.018 17.665 -28.018 1.00 92.62 316 SER A CA 1
ATOM 2488 C C . SER A 1 316 ? 19.241 18.660 -26.881 1.00 92.62 316 SER A C 1
ATOM 2490 O O . SER A 1 316 ? 19.689 19.771 -27.142 1.00 92.62 316 SER A O 1
ATOM 2492 N N . ILE A 1 317 ? 18.980 18.261 -25.631 1.00 90.56 317 ILE A N 1
ATOM 2493 C CA . ILE A 1 317 ? 19.181 19.125 -24.458 1.00 90.56 317 ILE A CA 1
ATOM 2494 C C . ILE A 1 317 ? 20.673 19.370 -24.211 1.00 90.56 317 ILE A C 1
ATOM 2496 O O . ILE A 1 317 ? 21.068 20.487 -23.896 1.00 90.56 317 ILE A O 1
ATOM 2500 N N . TRP A 1 318 ? 21.510 18.347 -24.380 1.00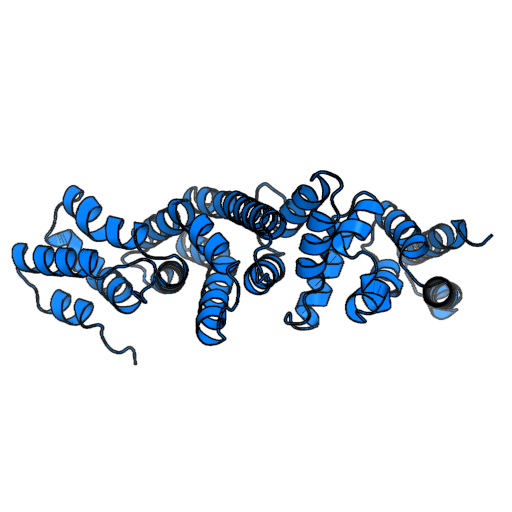 90.19 318 TRP A N 1
ATOM 2501 C CA . TRP A 1 318 ? 22.954 18.450 -24.164 1.00 90.19 318 TRP A CA 1
ATOM 2502 C C . TRP A 1 318 ? 23.635 19.377 -25.172 1.00 90.19 318 TRP A C 1
ATOM 2504 O O . TRP A 1 318 ? 24.548 20.114 -24.813 1.00 90.19 318 TRP A O 1
ATOM 2514 N N . SER A 1 319 ? 23.158 19.368 -26.419 1.00 91.62 319 SER A N 1
ATOM 2515 C CA . SER A 1 319 ? 23.656 20.223 -27.501 1.00 91.62 319 SER A CA 1
ATOM 2516 C C . SER A 1 319 ? 23.081 21.646 -27.501 1.00 91.62 319 SER A C 1
ATOM 2518 O O . SER A 1 319 ? 23.530 22.481 -28.286 1.00 91.62 319 SER A O 1
ATOM 2520 N N . ASP A 1 320 ? 22.094 21.941 -26.647 1.00 93.31 320 ASP A N 1
ATOM 2521 C CA . ASP A 1 320 ? 21.452 23.253 -26.610 1.00 93.31 320 ASP A CA 1
ATOM 2522 C C . ASP A 1 320 ? 22.421 24.339 -26.114 1.00 93.31 320 ASP A C 1
ATOM 2524 O O . ASP A 1 320 ? 23.040 24.234 -25.052 1.00 93.31 320 ASP A O 1
ATOM 2528 N N . VAL A 1 321 ? 22.531 25.431 -26.877 1.00 90.19 321 VAL A N 1
ATOM 2529 C CA . VAL A 1 321 ? 23.479 26.523 -26.597 1.00 90.19 321 VAL A CA 1
ATOM 2530 C C . VAL A 1 321 ? 23.209 27.173 -25.239 1.00 90.19 321 VAL A C 1
ATOM 2532 O O . VAL A 1 321 ? 24.151 27.569 -24.548 1.00 90.19 321 VAL A O 1
ATOM 2535 N N . SER A 1 322 ? 21.942 27.279 -24.832 1.00 88.44 322 SER A N 1
ATOM 2536 C CA . SER A 1 322 ? 21.576 27.850 -23.534 1.00 88.44 322 SER A CA 1
ATOM 2537 C C . SER A 1 322 ? 21.947 26.895 -2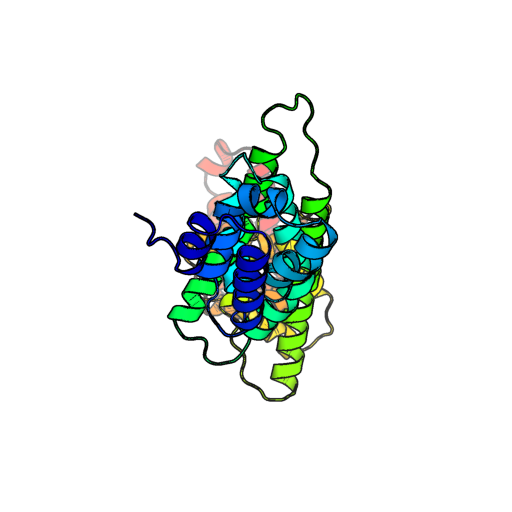2.403 1.00 88.44 322 SER A C 1
ATOM 2539 O O . SER A 1 322 ? 22.469 27.336 -21.378 1.00 88.44 322 SER A O 1
ATOM 2541 N N . HIS A 1 323 ? 21.755 25.589 -22.600 1.00 85.38 323 HIS A N 1
ATOM 2542 C CA . HIS A 1 323 ? 22.193 24.570 -21.651 1.00 85.38 323 HIS A CA 1
ATOM 2543 C C . HIS A 1 323 ? 23.710 24.630 -21.421 1.00 85.38 323 HIS A C 1
ATOM 2545 O O . HIS A 1 323 ? 24.167 24.740 -20.284 1.00 85.38 323 HIS A O 1
ATOM 2551 N N . VAL A 1 324 ? 24.500 24.652 -22.496 1.00 84.56 324 VAL A N 1
ATOM 2552 C CA . VAL A 1 324 ? 25.970 24.709 -22.420 1.00 84.56 324 VAL A CA 1
ATOM 2553 C C . VAL A 1 324 ? 26.462 25.980 -21.715 1.00 84.56 324 VAL A C 1
ATOM 2555 O O . VAL A 1 324 ? 27.440 25.935 -20.970 1.00 84.56 324 VAL A O 1
ATOM 2558 N N . ARG A 1 325 ? 25.789 27.119 -21.923 1.00 86.94 325 ARG A N 1
ATOM 2559 C CA . ARG A 1 325 ? 26.225 28.419 -21.384 1.00 86.94 325 ARG A CA 1
ATOM 2560 C C . ARG A 1 325 ? 25.780 28.695 -19.952 1.00 86.94 325 ARG A C 1
ATOM 2562 O O . ARG A 1 325 ? 26.514 29.359 -19.227 1.00 86.94 325 ARG A O 1
ATOM 2569 N N . TYR A 1 326 ? 24.582 28.258 -19.566 1.00 89.19 326 TYR A N 1
ATOM 2570 C CA . TYR A 1 326 ? 23.927 28.745 -18.344 1.00 89.19 326 TYR A CA 1
ATOM 2571 C C . TYR A 1 326 ? 23.634 27.663 -17.307 1.00 89.19 326 TYR A C 1
ATOM 2573 O O . TYR A 1 326 ? 23.316 27.987 -16.163 1.00 89.19 326 TYR A O 1
ATOM 2581 N N . VAL A 1 327 ? 23.718 26.383 -17.672 1.00 87.31 327 VAL A N 1
ATOM 2582 C CA . VAL A 1 327 ? 23.439 25.290 -16.738 1.00 87.31 327 VAL A CA 1
ATOM 2583 C C . VAL A 1 327 ? 24.698 24.919 -15.961 1.00 87.31 327 VAL A C 1
ATOM 2585 O O . VAL A 1 327 ? 25.802 24.904 -16.496 1.00 87.31 327 VAL A O 1
ATOM 2588 N N . ALA A 1 328 ? 24.523 24.608 -14.677 1.00 88.00 328 ALA A N 1
ATOM 2589 C CA . ALA A 1 328 ? 25.613 24.208 -13.798 1.00 88.00 328 ALA A CA 1
ATOM 2590 C C . ALA A 1 328 ? 26.349 22.958 -14.317 1.00 88.00 328 ALA A C 1
ATOM 2592 O O . ALA A 1 328 ? 25.725 22.023 -14.832 1.00 88.00 328 ALA A O 1
ATOM 2593 N N . VAL A 1 329 ? 27.669 22.916 -14.115 1.00 87.38 329 VAL A N 1
ATOM 2594 C CA . VAL A 1 329 ? 28.552 21.847 -14.614 1.00 87.38 329 VAL A CA 1
ATOM 2595 C C . VAL A 1 329 ? 28.089 20.463 -14.154 1.00 87.38 329 VAL A C 1
ATOM 2597 O O . VAL A 1 329 ? 28.154 19.509 -14.924 1.00 87.38 329 VAL A O 1
ATOM 2600 N N . GLU A 1 330 ? 27.544 20.322 -12.941 1.00 86.38 330 GLU A N 1
ATOM 2601 C CA . GLU A 1 330 ? 27.065 19.022 -12.450 1.00 86.38 330 GLU A CA 1
ATOM 2602 C C . GLU A 1 330 ? 25.905 18.474 -13.284 1.00 86.38 330 GLU A C 1
ATOM 2604 O O . GLU A 1 330 ? 25.831 17.268 -13.515 1.00 86.38 330 GLU A O 1
ATOM 2609 N N . GLN A 1 331 ? 25.017 19.347 -13.763 1.00 85.75 331 GLN A N 1
ATOM 2610 C CA . GLN A 1 331 ? 23.898 18.949 -14.613 1.00 85.75 331 GLN A CA 1
ATOM 2611 C C . GLN A 1 331 ? 24.376 18.609 -16.033 1.00 85.75 331 GLN A C 1
ATOM 2613 O O . GLN A 1 331 ? 23.889 17.642 -16.617 1.00 85.75 331 GLN A O 1
ATOM 2618 N N . GLN A 1 332 ? 25.374 19.327 -16.557 1.00 87.88 332 GLN A N 1
ATOM 2619 C CA . GLN A 1 332 ? 26.007 18.988 -17.838 1.00 87.88 332 GLN A CA 1
ATOM 2620 C C . GLN A 1 332 ? 26.712 17.621 -17.766 1.00 87.88 332 GLN A C 1
ATOM 2622 O O . GLN A 1 332 ? 26.556 16.778 -18.654 1.00 87.88 332 GLN A O 1
ATOM 2627 N N . MET A 1 333 ? 27.435 17.357 -16.670 1.00 88.06 333 MET A N 1
ATOM 2628 C CA . MET A 1 333 ? 28.060 16.058 -16.404 1.00 88.06 333 MET A CA 1
ATOM 2629 C C . MET A 1 333 ? 27.021 14.945 -16.259 1.00 88.06 333 MET A C 1
ATOM 2631 O O . MET A 1 333 ? 27.218 13.855 -16.792 1.00 88.06 333 MET A O 1
ATOM 2635 N N . HIS A 1 334 ? 25.916 15.198 -15.551 1.00 89.38 334 HIS A N 1
ATOM 2636 C CA . HIS A 1 334 ? 24.819 14.241 -15.431 1.00 89.38 334 HIS A CA 1
ATOM 2637 C C . HIS A 1 334 ? 24.260 13.864 -16.809 1.00 89.38 334 HIS A C 1
ATOM 2639 O O . HIS A 1 334 ? 24.208 12.683 -17.142 1.00 89.38 334 HIS A O 1
ATOM 2645 N N . LEU A 1 335 ? 23.943 14.850 -17.650 1.00 89.88 335 LEU A N 1
ATOM 2646 C CA . LEU A 1 335 ? 23.392 14.593 -18.979 1.00 89.88 335 LEU A CA 1
ATOM 2647 C C . LEU A 1 335 ? 24.395 13.891 -19.910 1.00 89.88 335 LEU A C 1
ATOM 2649 O O . LEU A 1 335 ? 24.020 13.013 -20.683 1.00 89.88 335 LEU A O 1
ATOM 2653 N N . THR A 1 336 ? 25.687 14.197 -19.771 1.00 90.12 336 THR A N 1
ATOM 2654 C CA . THR A 1 336 ? 26.758 13.458 -20.458 1.00 90.12 336 THR A CA 1
ATOM 2655 C C . THR A 1 336 ? 26.747 11.977 -20.063 1.00 90.12 336 THR A C 1
ATOM 2657 O O . THR A 1 336 ? 26.827 11.108 -20.928 1.00 90.12 336 THR A O 1
ATOM 2660 N N . ARG A 1 337 ? 26.585 11.658 -18.769 1.00 89.88 337 ARG A N 1
ATOM 2661 C CA . ARG A 1 337 ? 26.468 10.264 -18.297 1.00 89.88 337 ARG A CA 1
ATOM 2662 C C . ARG A 1 337 ? 25.228 9.569 -18.846 1.00 89.88 337 ARG A C 1
ATOM 2664 O O . ARG A 1 337 ? 25.320 8.399 -19.193 1.00 89.88 337 ARG A O 1
ATOM 2671 N N . VAL A 1 338 ? 24.102 10.275 -18.944 1.00 91.44 338 VAL A N 1
ATOM 2672 C CA . VAL A 1 338 ? 22.869 9.755 -19.558 1.00 91.44 338 VAL A CA 1
ATOM 2673 C C . VAL A 1 338 ? 23.108 9.354 -21.008 1.00 91.44 338 VAL A C 1
ATOM 2675 O O . VAL A 1 338 ? 22.811 8.221 -21.377 1.00 91.44 338 VAL A O 1
ATOM 2678 N N . ILE A 1 339 ? 23.695 10.245 -21.812 1.00 91.88 339 ILE A N 1
ATOM 2679 C CA . ILE A 1 339 ? 23.992 9.967 -23.224 1.00 91.88 339 ILE A CA 1
ATOM 2680 C C . ILE A 1 339 ? 24.946 8.781 -23.349 1.00 91.88 339 ILE A C 1
ATOM 2682 O O . ILE A 1 339 ? 24.699 7.886 -24.150 1.00 91.88 339 ILE A O 1
ATOM 2686 N N . LEU A 1 340 ? 26.006 8.739 -22.537 1.00 91.06 340 LEU A N 1
ATOM 2687 C CA . LEU A 1 340 ? 26.945 7.618 -22.541 1.00 91.06 340 LEU A CA 1
ATOM 2688 C C . LEU A 1 340 ? 26.286 6.305 -22.105 1.00 91.06 340 LEU A C 1
ATOM 2690 O O . LEU A 1 340 ? 26.590 5.268 -22.679 1.00 91.06 340 LEU A O 1
ATOM 2694 N N . GLY A 1 341 ? 25.399 6.336 -21.107 1.00 90.00 341 GLY A N 1
ATOM 2695 C CA . GLY A 1 341 ? 24.671 5.163 -20.624 1.00 90.00 341 GLY A CA 1
ATOM 2696 C C . GLY A 1 341 ? 23.736 4.589 -21.685 1.00 90.00 341 GLY A C 1
ATOM 2697 O O . GLY A 1 341 ? 23.810 3.400 -21.980 1.00 90.00 341 GLY A O 1
ATOM 2698 N N . LEU A 1 342 ? 22.919 5.441 -22.309 1.00 90.00 342 LEU A N 1
ATOM 2699 C CA . LEU A 1 342 ? 22.020 5.046 -23.397 1.00 90.00 342 LEU A CA 1
ATOM 2700 C C . LEU A 1 342 ? 22.775 4.686 -24.690 1.00 90.00 342 LEU A C 1
ATOM 2702 O O . LEU A 1 342 ? 22.342 3.841 -25.464 1.00 90.00 342 LEU A O 1
ATOM 2706 N N . GLY A 1 343 ? 23.930 5.303 -24.936 1.00 88.38 343 GLY A N 1
ATOM 2707 C CA . GLY A 1 343 ? 24.743 5.050 -26.124 1.00 88.38 343 GLY A CA 1
ATOM 2708 C C . GLY A 1 343 ? 25.385 3.660 -26.167 1.00 88.38 343 GLY A C 1
ATOM 2709 O O . GLY A 1 343 ? 25.766 3.213 -27.244 1.00 88.38 343 GLY A O 1
ATOM 2710 N N . ARG A 1 344 ? 25.484 2.956 -25.028 1.00 86.38 344 ARG A N 1
ATOM 2711 C CA . ARG A 1 344 ? 26.124 1.626 -24.933 1.00 86.38 344 ARG A CA 1
ATOM 2712 C C . ARG A 1 344 ? 25.497 0.570 -25.834 1.00 86.38 344 ARG A C 1
ATOM 2714 O O . ARG A 1 344 ? 26.193 -0.348 -26.247 1.00 86.38 344 ARG A O 1
ATOM 2721 N N . TRP A 1 345 ? 24.206 0.705 -26.108 1.0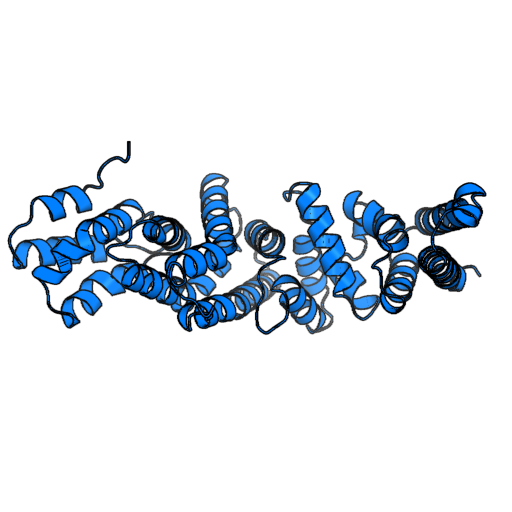0 77.81 345 TRP A N 1
ATOM 2722 C CA . TRP A 1 345 ? 23.414 -0.283 -26.834 1.00 77.81 345 TRP A CA 1
ATOM 2723 C C . TRP A 1 345 ? 23.117 0.135 -28.282 1.00 77.81 345 TRP A C 1
ATOM 2725 O O . TRP A 1 345 ? 22.312 -0.503 -28.955 1.00 77.81 345 TRP A O 1
ATOM 2735 N N . ILE A 1 346 ? 23.748 1.212 -28.767 1.00 70.25 346 ILE A N 1
ATOM 2736 C CA . ILE A 1 346 ? 23.681 1.630 -30.170 1.00 70.25 346 ILE A CA 1
ATOM 2737 C C . ILE A 1 346 ? 24.783 0.884 -30.933 1.00 70.25 346 ILE A C 1
ATOM 2739 O O . ILE A 1 346 ? 25.887 1.392 -31.126 1.00 70.25 346 ILE A O 1
ATOM 2743 N N . THR A 1 347 ? 24.472 -0.342 -31.337 1.00 56.00 347 THR A N 1
ATOM 2744 C CA . THR A 1 347 ? 25.232 -1.172 -32.285 1.00 56.00 347 THR A CA 1
ATOM 2745 C C . THR A 1 347 ? 24.248 -1.763 -33.268 1.00 56.00 347 THR A C 1
ATOM 2747 O O . THR A 1 347 ? 24.536 -1.720 -34.482 1.00 56.00 347 THR A O 1
#

Sequence (347 aa):
MLLTSTVSQRLNQADERAVILGILADAKQEIQWDKDCSSILEGIIANFNKIVKYITQNEVSSYVDTCFTAANPLYAVPVLALGLSSPDSVDRVIYWLTLSIRDALERALKDASKARIDDFIYHKYSELVTSLVFLREKILNVTNKDRTHYRTPESLRVIESSFCSALTAALQHVYDSVVAGKDVDLRVLSLFIAKSRTIVIMETTLLRYIVKWLCSQEESAIWDRIAQRIFTDNSIGTRDAEALIVEVASSASKADDLMRCFGLSIRRNPIVHRICCTKLFLQRVCEPSLVLVLADYLHTAATMESYVEAIKAAVSIWSDVSHVRYVAVEQQMHLTRVILGLGRWIT

Secondary structure (DSSP, 8-state):
-----HHHHHHHH--SHHHHHHHHHHHHHH--TTS--HHHHHHHHHTHHHHHHHS-HHHIIIIIIHHHHHS-HHHHHHHHHHHTT-GGGHHHHHHHHHHHHHHHHHHHHHHTTBS---HHHHHHHHHHHHHHHTHHHHHHHHHSTT-SS----HHHHHHHHHHHHHHHHHHHHHHHHHHTT--B--HHHHHHHHHTTT-EETTEEHHHHHHHHHHTS-S-HHHHHHHHHHHT-TTS-HHHHHHHHHHHHHH-SSHHHHHHHTGGGGGT-HHHHHIIIIIHHH-TT--HHHHHHHHHHHHHHS-HHHHHHHHHHHHHHHT-HHHHHHS-HHHHHHHHHHHHHHHTT--